Protein AF-A0A7V4QUA5-F1 (afdb_monomer)

pLDDT: mean 91.69, std 8.24, range [49.94, 98.5]

Foldseek 3Di:
DFWDWQKFKDKDKAFPPQWAQWLVSVLVCLVPPDLQLLCCQAVVQLLVCLVDPPDQRGNVLNLVCPFQVPPVLSVVLSPDPPQVDLESVVVSVVNSVSSVVVVVVDDDGDGGDPPSIHTRMGIDMDMGTDPQIGPDLVSVLVVLLPDDLRSLCCQQPVCRHVVSNPGGNVLVVCVVVVNNVLSVVSRPDDCSVDPSVVNSVVSSVSSVVVVVVD

Structure (mmCIF, N/CA/C/O backbone):
data_AF-A0A7V4QUA5-F1
#
_entry.id   AF-A0A7V4QUA5-F1
#
loop_
_atom_site.group_PDB
_atom_site.id
_atom_site.type_symbol
_atom_site.label_atom_id
_atom_site.label_alt_id
_atom_site.label_comp_id
_atom_site.label_asym_id
_atom_site.label_entity_id
_atom_site.label_seq_id
_atom_site.pdbx_PDB_ins_code
_atom_site.Cartn_x
_atom_site.Cartn_y
_atom_site.Cartn_z
_atom_site.occupancy
_atom_site.B_iso_or_equiv
_atom_site.auth_seq_id
_atom_site.auth_comp_id
_atom_site.auth_asym_id
_atom_site.auth_atom_id
_atom_site.pdbx_PDB_model_num
ATOM 1 N N . MET A 1 1 ? -19.714 13.462 20.832 1.00 71.94 1 MET A N 1
ATOM 2 C CA . MET A 1 1 ? -18.741 12.483 20.311 1.00 71.94 1 MET A CA 1
ATOM 3 C C . MET A 1 1 ? -19.419 11.783 19.157 1.00 71.94 1 MET A C 1
ATOM 5 O O . MET A 1 1 ? -20.518 11.284 19.362 1.00 71.94 1 MET A O 1
ATOM 9 N N . GLU A 1 2 ? -18.839 11.829 17.962 1.00 89.44 2 GLU A N 1
ATOM 10 C CA . GLU A 1 2 ? -19.414 11.131 16.808 1.00 89.44 2 GLU A CA 1
ATOM 11 C C . GLU A 1 2 ? -19.148 9.620 16.927 1.00 89.44 2 GLU A C 1
ATOM 13 O O . GLU A 1 2 ? -18.059 9.219 17.366 1.00 89.44 2 GLU A O 1
ATOM 18 N N . PRO A 1 3 ? -20.115 8.766 16.563 1.00 95.44 3 PRO A N 1
ATOM 19 C CA . PRO A 1 3 ? -19.919 7.326 16.593 1.00 95.44 3 PRO A CA 1
ATOM 20 C C . PRO A 1 3 ? -18.902 6.876 15.537 1.00 95.44 3 PRO A C 1
ATOM 22 O O . PRO A 1 3 ? -18.773 7.471 14.464 1.00 95.44 3 PRO A O 1
ATOM 25 N N . PHE A 1 4 ? -18.192 5.781 15.810 1.00 97.31 4 PHE A N 1
ATOM 26 C CA . PHE A 1 4 ? -17.322 5.164 14.817 1.00 97.31 4 PHE A CA 1
ATOM 27 C C . PHE A 1 4 ? -18.143 4.335 13.839 1.00 97.31 4 PHE A C 1
ATOM 29 O O . PHE A 1 4 ? -18.762 3.341 14.222 1.00 97.31 4 PHE A O 1
ATOM 36 N N . VAL A 1 5 ? -18.103 4.705 12.562 1.00 97.12 5 VAL A N 1
ATOM 37 C CA . VAL A 1 5 ? -18.739 3.940 11.486 1.00 97.12 5 VAL A CA 1
ATOM 38 C C . VAL A 1 5 ? -17.693 3.062 10.817 1.00 97.12 5 VAL A C 1
ATOM 40 O O . VAL A 1 5 ? -16.805 3.561 10.119 1.00 97.12 5 VAL A O 1
ATOM 43 N N . PHE A 1 6 ? -17.823 1.748 10.991 1.00 97.75 6 PHE A N 1
ATOM 44 C CA . PHE A 1 6 ? -16.954 0.805 10.305 1.00 97.75 6 PHE A CA 1
ATOM 45 C C . PHE A 1 6 ? -17.310 0.752 8.820 1.00 97.75 6 PHE A C 1
ATOM 47 O O . PHE A 1 6 ? -18.474 0.676 8.418 1.00 97.75 6 PHE A O 1
ATOM 54 N N . LYS A 1 7 ? -16.279 0.754 7.991 1.00 96.88 7 LYS A N 1
ATOM 55 C CA . LYS A 1 7 ? -16.323 0.685 6.541 1.00 96.88 7 LYS A CA 1
ATOM 56 C C . LYS A 1 7 ? -15.527 -0.522 6.093 1.00 96.88 7 LYS A C 1
ATOM 58 O O . LYS A 1 7 ? -14.550 -0.922 6.724 1.00 96.88 7 LYS A O 1
ATOM 63 N N . THR A 1 8 ? -15.947 -1.101 4.987 1.00 94.69 8 THR A N 1
ATOM 64 C CA . THR A 1 8 ? -15.189 -2.124 4.281 1.00 94.69 8 THR A CA 1
ATOM 65 C C . THR A 1 8 ? -14.823 -1.610 2.900 1.00 94.69 8 THR A C 1
ATOM 67 O O . THR A 1 8 ? -15.295 -0.560 2.452 1.00 94.69 8 THR A O 1
ATOM 70 N N . ARG A 1 9 ? -13.967 -2.359 2.220 1.00 90.44 9 ARG A N 1
ATOM 71 C CA . ARG A 1 9 ? -13.498 -2.041 0.882 1.00 90.44 9 ARG A CA 1
ATOM 72 C C . ARG A 1 9 ? -13.656 -3.242 -0.035 1.00 90.44 9 ARG A C 1
ATOM 74 O O . ARG A 1 9 ? -13.472 -4.379 0.387 1.00 90.44 9 ARG A O 1
ATOM 81 N N . LEU A 1 10 ? -13.950 -2.963 -1.295 1.00 90.56 10 LEU A N 1
ATOM 82 C CA . LEU A 1 10 ? -13.841 -3.911 -2.397 1.00 90.56 10 LEU A CA 1
ATOM 83 C C . LEU A 1 10 ? -12.788 -3.400 -3.371 1.00 90.56 10 LEU A C 1
ATOM 85 O O . LEU A 1 10 ? -12.668 -2.189 -3.562 1.00 90.56 10 LEU A O 1
ATOM 89 N N . HIS A 1 11 ? -12.060 -4.315 -4.009 1.00 88.81 11 HIS A N 1
ATOM 90 C CA . HIS A 1 11 ? -11.043 -3.971 -5.000 1.00 88.81 11 HIS A CA 1
ATOM 91 C C . HIS A 1 11 ? -11.313 -4.635 -6.329 1.00 88.81 11 HIS A C 1
ATOM 93 O O . HIS A 1 11 ? -11.507 -5.845 -6.393 1.00 88.81 11 HIS A O 1
ATOM 99 N N . LEU A 1 12 ? -11.195 -3.850 -7.393 1.00 93.75 12 LEU A N 1
ATOM 100 C CA . LEU A 1 12 ? -11.069 -4.364 -8.747 1.00 93.75 12 LEU A CA 1
ATOM 101 C C . LEU A 1 12 ? -9.644 -4.136 -9.237 1.00 93.75 12 LEU A C 1
ATOM 103 O O . LEU A 1 12 ? -9.113 -3.026 -9.162 1.00 93.75 12 LEU A O 1
ATOM 107 N N . THR A 1 13 ? -9.022 -5.202 -9.730 1.00 95.38 13 THR A N 1
ATOM 108 C CA . THR A 1 13 ? -7.745 -5.117 -10.438 1.00 95.38 13 THR A CA 1
ATOM 109 C C . THR A 1 13 ? -8.026 -4.794 -11.898 1.00 95.38 13 THR A C 1
ATOM 111 O O . THR A 1 13 ? -8.805 -5.489 -12.543 1.00 95.38 13 THR A O 1
ATOM 114 N N . ILE A 1 14 ? -7.407 -3.733 -12.414 1.00 97.06 14 ILE A N 1
ATOM 115 C CA . ILE A 1 14 ? -7.604 -3.272 -13.791 1.00 97.06 14 ILE A CA 1
ATOM 116 C C . ILE A 1 14 ? -6.254 -3.251 -14.502 1.00 97.06 14 ILE A C 1
ATOM 118 O O . ILE A 1 14 ? -5.317 -2.607 -14.030 1.00 97.06 14 ILE A O 1
ATOM 122 N N . ILE A 1 15 ? -6.183 -3.912 -15.657 1.00 96.56 15 ILE A N 1
ATOM 123 C CA . ILE A 1 15 ? -5.029 -3.863 -16.558 1.00 96.56 15 ILE A CA 1
ATOM 124 C C . ILE A 1 15 ? -5.027 -2.511 -17.278 1.00 96.56 15 ILE A C 1
ATOM 126 O O . ILE A 1 15 ? -6.038 -2.118 -17.855 1.00 96.56 15 ILE A O 1
ATOM 130 N N . LEU A 1 16 ? -3.904 -1.786 -17.243 1.00 95.81 16 LEU A N 1
ATOM 131 C CA . LEU A 1 16 ? -3.798 -0.464 -17.877 1.00 95.81 16 LEU A CA 1
ATOM 132 C C . LEU A 1 16 ? -3.453 -0.518 -19.370 1.00 95.81 16 LEU A C 1
ATOM 134 O O . LEU A 1 16 ? -3.436 0.521 -20.022 1.00 95.81 16 LEU A O 1
ATOM 138 N N . GLY A 1 17 ? -3.118 -1.696 -19.900 1.00 94.38 17 GLY A N 1
ATOM 139 C CA . GLY A 1 17 ? -2.640 -1.865 -21.277 1.00 94.38 17 GLY A CA 1
ATOM 140 C C . GLY A 1 17 ? -1.228 -1.315 -21.517 1.00 94.38 17 GLY A C 1
ATOM 141 O O . GLY A 1 17 ? -0.736 -1.376 -22.638 1.00 94.38 17 GLY A O 1
ATOM 142 N N . LYS A 1 18 ? -0.567 -0.799 -20.474 1.00 94.88 18 LYS A N 1
ATOM 143 C CA . LYS A 1 18 ? 0.841 -0.394 -20.496 1.00 94.88 18 LYS A CA 1
ATOM 144 C C . LYS A 1 18 ? 1.720 -1.560 -20.064 1.00 94.88 18 LYS A C 1
ATOM 146 O O . LYS A 1 18 ? 1.392 -2.259 -19.102 1.00 94.88 18 LYS A O 1
ATOM 151 N N . LYS A 1 19 ? 2.854 -1.713 -20.741 1.00 97.12 19 LYS A N 1
ATOM 152 C CA . LYS A 1 19 ? 3.880 -2.708 -20.438 1.00 97.12 19 LYS A CA 1
ATOM 153 C C . LYS A 1 19 ? 5.257 -2.053 -20.409 1.00 97.12 19 LYS A C 1
ATOM 155 O O . LYS A 1 19 ? 5.425 -1.014 -21.041 1.00 97.12 19 LYS A O 1
ATOM 160 N N . ALA A 1 20 ? 6.208 -2.663 -19.711 1.00 98.00 20 ALA A N 1
ATOM 161 C CA . ALA A 1 20 ? 7.618 -2.299 -19.803 1.00 98.00 20 ALA A CA 1
ATOM 162 C C . ALA A 1 20 ? 8.474 -3.533 -20.084 1.00 98.00 20 ALA A C 1
ATOM 164 O O . ALA A 1 20 ? 8.418 -4.512 -19.337 1.00 98.00 20 ALA A O 1
ATOM 165 N N . LYS A 1 21 ? 9.275 -3.483 -21.150 1.00 97.69 21 LYS A N 1
ATOM 166 C CA . LYS A 1 21 ? 10.210 -4.566 -21.497 1.00 97.69 21 LYS A CA 1
ATOM 167 C C . LYS A 1 21 ? 11.615 -4.371 -20.927 1.00 97.69 21 LYS A C 1
ATOM 169 O O . LYS A 1 21 ? 12.411 -5.298 -20.935 1.00 97.69 21 LYS A O 1
ATOM 174 N N . ASN A 1 22 ? 11.933 -3.177 -20.441 1.00 96.81 22 ASN A N 1
ATOM 175 C CA . ASN A 1 22 ? 13.226 -2.850 -19.850 1.00 96.81 22 ASN A CA 1
ATOM 176 C C . ASN A 1 22 ? 13.062 -1.792 -18.753 1.00 96.81 22 ASN A C 1
ATOM 178 O O . ASN A 1 22 ? 11.961 -1.300 -18.493 1.00 96.81 22 ASN A O 1
ATOM 182 N N . ILE A 1 23 ? 14.172 -1.431 -18.110 1.00 97.12 23 ILE A N 1
ATOM 183 C CA . ILE A 1 23 ? 14.166 -0.481 -16.996 1.00 97.12 23 ILE A CA 1
ATOM 184 C C . ILE A 1 23 ? 13.803 0.959 -17.407 1.00 97.12 23 ILE A C 1
ATOM 186 O O . ILE A 1 23 ? 13.216 1.688 -16.611 1.00 97.12 23 ILE A O 1
ATOM 190 N N . ILE A 1 24 ? 14.089 1.364 -18.650 1.00 96.38 24 ILE A N 1
ATOM 191 C CA . ILE A 1 24 ? 13.759 2.705 -19.160 1.00 96.38 24 ILE A CA 1
ATOM 192 C C . ILE A 1 24 ? 12.241 2.831 -19.313 1.00 96.38 24 ILE A C 1
ATOM 194 O O . ILE A 1 24 ? 11.636 3.774 -18.808 1.00 96.38 24 ILE A O 1
ATOM 198 N N . GLU A 1 25 ? 11.604 1.845 -19.946 1.00 97.75 25 GLU A N 1
ATOM 199 C CA . GLU A 1 25 ? 10.145 1.802 -20.064 1.00 97.75 25 GLU A CA 1
ATOM 200 C C . GLU A 1 25 ? 9.464 1.643 -18.702 1.00 97.75 25 GLU A C 1
ATOM 202 O O . GLU A 1 25 ? 8.388 2.202 -18.484 1.00 97.75 25 GLU A O 1
ATOM 207 N N . LEU A 1 26 ? 10.089 0.917 -17.765 1.00 98.25 26 LEU A N 1
ATOM 208 C CA . LEU A 1 26 ? 9.570 0.794 -16.405 1.00 98.25 26 LEU A CA 1
ATOM 209 C C . LEU A 1 26 ? 9.553 2.159 -15.711 1.00 98.25 26 LEU A C 1
ATOM 211 O O . LEU A 1 26 ? 8.538 2.524 -15.118 1.00 98.25 26 LEU A O 1
ATOM 215 N N . LEU A 1 27 ? 10.641 2.929 -15.826 1.00 98.12 27 LEU A N 1
ATOM 216 C CA . LEU A 1 27 ? 10.742 4.281 -15.280 1.00 98.12 27 LEU A CA 1
ATOM 217 C C . LEU A 1 27 ? 9.671 5.210 -15.866 1.00 98.12 27 LEU A C 1
ATOM 219 O O . LEU A 1 27 ? 8.942 5.862 -15.116 1.00 98.12 27 LEU A O 1
ATOM 223 N N . GLU A 1 28 ? 9.538 5.240 -17.192 1.00 98.00 28 GLU A N 1
ATOM 224 C CA . GLU A 1 28 ? 8.511 6.033 -17.883 1.00 98.00 28 GLU A CA 1
ATOM 225 C C . GLU A 1 28 ? 7.092 5.611 -17.473 1.00 98.00 28 GLU A C 1
ATOM 227 O O . GLU A 1 28 ? 6.199 6.439 -17.248 1.00 98.00 28 GLU A O 1
ATOM 232 N N . GLY A 1 29 ? 6.875 4.309 -17.294 1.00 98.12 29 GLY A N 1
ATOM 233 C CA . GLY A 1 29 ? 5.643 3.773 -16.740 1.00 98.12 29 GLY A CA 1
ATOM 234 C C . GLY A 1 29 ? 5.372 4.309 -15.334 1.00 98.12 29 GLY A C 1
ATOM 235 O O . GLY A 1 29 ? 4.335 4.934 -15.124 1.00 98.12 29 GLY A O 1
ATOM 236 N N . ILE A 1 30 ? 6.308 4.152 -14.393 1.00 98.31 30 ILE A N 1
ATOM 237 C CA . ILE A 1 30 ? 6.185 4.617 -12.997 1.00 98.31 30 ILE A CA 1
ATOM 238 C C . ILE A 1 30 ? 5.892 6.125 -12.923 1.00 98.31 30 ILE A C 1
ATOM 240 O O . ILE A 1 30 ? 5.044 6.542 -12.127 1.00 98.31 30 ILE A O 1
ATOM 244 N N . LYS A 1 31 ? 6.528 6.933 -13.782 1.00 98.31 31 LYS A N 1
ATOM 245 C CA . LYS A 1 31 ? 6.292 8.384 -13.891 1.00 98.31 31 LYS A CA 1
ATOM 246 C C . LYS A 1 31 ? 4.865 8.728 -14.324 1.00 98.31 31 LYS A C 1
ATOM 248 O O . LYS A 1 31 ? 4.305 9.717 -13.855 1.00 98.31 31 LYS A O 1
ATOM 253 N N . THR A 1 32 ? 4.262 7.922 -15.201 1.00 97.62 32 THR A N 1
ATOM 254 C CA . THR A 1 32 ? 3.014 8.281 -15.902 1.00 97.62 32 THR A CA 1
ATOM 255 C C . THR A 1 32 ? 1.766 7.528 -15.440 1.00 97.62 32 THR A C 1
ATOM 257 O O . THR A 1 32 ? 0.648 7.960 -15.727 1.00 97.62 32 THR A O 1
ATOM 260 N N . VAL A 1 33 ? 1.897 6.385 -14.763 1.00 97.88 33 VAL A N 1
ATOM 261 C CA . VAL A 1 33 ? 0.745 5.609 -14.273 1.00 97.88 33 VAL A CA 1
ATOM 262 C C . VAL A 1 33 ? 0.023 6.315 -13.116 1.00 97.88 33 VAL A C 1
ATOM 264 O O . VAL A 1 33 ? 0.623 7.105 -12.381 1.00 97.88 33 VAL A O 1
ATOM 267 N N . PRO A 1 34 ? -1.276 6.044 -12.887 1.00 96.88 34 PRO A N 1
ATOM 268 C CA . PRO A 1 34 ? -1.982 6.576 -11.722 1.00 96.88 34 PRO A CA 1
ATOM 269 C C . PRO A 1 34 ? -1.396 6.046 -10.403 1.00 96.88 34 PRO A C 1
ATOM 271 O O . PRO A 1 34 ? -0.810 4.966 -10.355 1.00 96.88 34 PRO A O 1
ATOM 274 N N . GLY A 1 35 ? -1.593 6.776 -9.299 1.00 95.44 35 GLY A N 1
ATOM 275 C CA . GLY A 1 35 ? -1.123 6.351 -7.968 1.00 95.44 35 GLY A CA 1
ATOM 276 C C . GLY A 1 35 ? -1.668 4.983 -7.547 1.00 95.44 35 GLY A C 1
ATOM 277 O O . GLY A 1 35 ? -0.963 4.185 -6.939 1.00 95.44 35 GLY A O 1
ATOM 278 N N . SER A 1 36 ? -2.885 4.647 -7.975 1.00 95.44 36 SER A N 1
ATOM 279 C CA . SER A 1 36 ? -3.493 3.331 -7.754 1.00 95.44 36 SER A CA 1
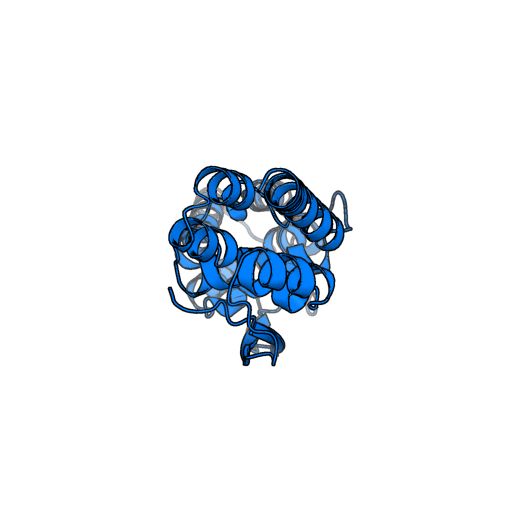ATOM 280 C C . SER A 1 36 ? -2.736 2.161 -8.393 1.00 95.44 36 SER A C 1
ATOM 282 O O . SER A 1 36 ? -2.950 1.020 -7.986 1.00 95.44 36 SER A O 1
ATOM 284 N N . CYS A 1 37 ? -1.869 2.423 -9.376 1.00 97.38 37 CYS A N 1
ATOM 285 C CA . CYS A 1 37 ? -0.949 1.437 -9.937 1.00 97.38 37 CYS A CA 1
ATOM 286 C C . CYS A 1 37 ? 0.250 1.208 -9.015 1.00 97.38 37 CYS A C 1
ATOM 288 O O . CYS A 1 37 ? 0.550 0.072 -8.669 1.00 97.38 37 CYS A O 1
ATOM 290 N N . ILE A 1 38 ? 0.855 2.285 -8.509 1.00 96.88 38 ILE A N 1
ATOM 291 C CA . ILE A 1 38 ? 1.940 2.185 -7.523 1.00 96.88 38 ILE A CA 1
ATOM 292 C C . ILE A 1 38 ? 1.448 1.462 -6.266 1.00 96.88 38 ILE A C 1
ATOM 294 O O . ILE A 1 38 ? 2.071 0.501 -5.841 1.00 96.88 38 ILE A O 1
ATOM 298 N N . TYR A 1 39 ? 0.275 1.838 -5.742 1.00 94.75 39 TYR A N 1
ATOM 299 C CA . TYR A 1 39 ? -0.358 1.143 -4.617 1.00 94.75 39 TYR A CA 1
ATOM 300 C C . TYR A 1 39 ? -0.578 -0.354 -4.887 1.00 94.75 39 TYR A C 1
ATOM 302 O O . TYR A 1 39 ? -0.400 -1.173 -3.985 1.00 94.75 39 TYR A O 1
ATOM 310 N N . TYR A 1 40 ? -0.973 -0.717 -6.115 1.00 94.94 40 TYR A N 1
ATOM 311 C CA . TYR A 1 40 ? -1.182 -2.113 -6.495 1.00 94.94 40 TYR A CA 1
ATOM 312 C C . TYR A 1 40 ? 0.124 -2.912 -6.396 1.00 94.94 40 TYR A C 1
ATOM 314 O O . TYR A 1 40 ? 0.174 -3.930 -5.714 1.00 94.94 40 TYR A O 1
ATOM 322 N N . HIS A 1 41 ? 1.181 -2.416 -7.036 1.00 95.50 41 HIS A N 1
ATOM 323 C CA . HIS A 1 41 ? 2.469 -3.103 -7.134 1.00 95.50 41 HIS A CA 1
ATOM 324 C C . HIS A 1 41 ? 3.326 -3.007 -5.862 1.00 95.50 41 HIS A C 1
ATOM 326 O O . HIS A 1 41 ? 4.362 -3.658 -5.778 1.00 95.50 41 HIS A O 1
ATOM 332 N N . THR A 1 42 ? 2.905 -2.229 -4.858 1.00 93.94 42 THR A N 1
ATOM 333 C CA . THR A 1 42 ? 3.560 -2.170 -3.543 1.00 93.94 42 THR A CA 1
ATOM 334 C C . THR A 1 42 ? 2.666 -2.705 -2.432 1.00 93.94 42 THR A C 1
ATOM 336 O O . THR A 1 42 ? 2.724 -3.880 -2.098 1.00 93.94 42 THR A O 1
ATOM 339 N N . HIS A 1 43 ? 1.803 -1.871 -1.861 1.00 91.38 43 HIS A N 1
ATOM 340 C CA . HIS A 1 43 ? 1.031 -2.196 -0.666 1.00 91.38 43 HIS A CA 1
ATOM 341 C C . HIS A 1 43 ? 0.056 -3.352 -0.875 1.00 91.38 43 HIS A C 1
ATOM 343 O O . HIS A 1 43 ? -0.063 -4.211 -0.004 1.00 91.38 43 HIS A O 1
ATOM 349 N N . LYS A 1 44 ? -0.640 -3.398 -2.018 1.00 89.69 44 LYS A N 1
ATOM 350 C CA . LYS A 1 44 ? -1.546 -4.515 -2.316 1.00 89.69 44 LYS A CA 1
ATOM 351 C C . LYS A 1 44 ? -0.766 -5.794 -2.608 1.00 89.69 44 LYS A C 1
ATOM 353 O O . LYS A 1 44 ? -1.170 -6.845 -2.122 1.00 89.69 44 LYS A O 1
ATOM 358 N N . PHE A 1 45 ? 0.346 -5.695 -3.337 1.00 89.00 45 PHE A N 1
ATOM 359 C CA . PHE A 1 45 ? 1.252 -6.818 -3.563 1.00 89.00 45 PHE A CA 1
ATOM 360 C C . PHE A 1 45 ? 1.732 -7.406 -2.231 1.00 89.00 45 PHE A C 1
ATOM 362 O O . PHE A 1 45 ? 1.532 -8.593 -1.989 1.00 89.00 45 PHE A O 1
ATOM 369 N N . LEU A 1 46 ? 2.249 -6.574 -1.325 1.00 85.00 46 LEU A N 1
ATOM 370 C CA . LEU A 1 46 ? 2.704 -7.004 -0.003 1.00 85.00 46 LEU A CA 1
ATOM 371 C C . LEU A 1 46 ? 1.566 -7.607 0.826 1.00 85.00 46 LEU A C 1
ATOM 373 O O . LEU A 1 46 ? 1.739 -8.643 1.454 1.00 85.00 46 LEU A O 1
ATOM 377 N N . GLN A 1 47 ? 0.371 -7.015 0.781 1.00 82.81 47 GLN A N 1
ATOM 378 C CA . GLN A 1 47 ? -0.799 -7.564 1.465 1.00 82.81 47 GLN A CA 1
ATOM 379 C C . GLN A 1 47 ? -1.175 -8.969 0.952 1.00 82.81 47 GLN A C 1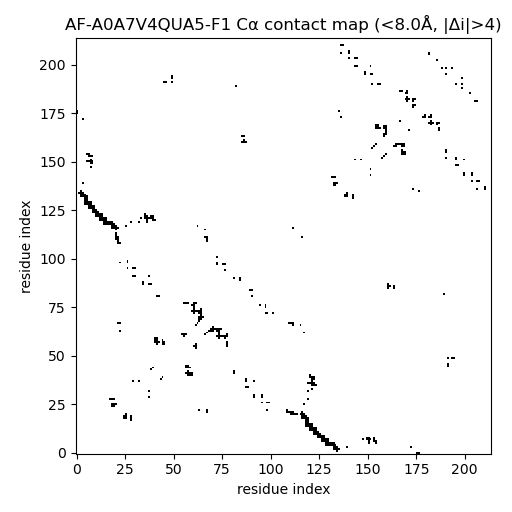
ATOM 381 O O . GLN A 1 47 ? -1.559 -9.827 1.745 1.00 82.81 47 GLN A O 1
ATOM 386 N N . GLN A 1 48 ? -1.103 -9.208 -0.361 1.00 80.31 48 GLN A N 1
ATOM 387 C CA . GLN A 1 48 ? -1.424 -10.505 -0.971 1.00 80.31 48 GLN A CA 1
ATOM 388 C C . GLN A 1 48 ? -0.353 -11.563 -0.690 1.00 80.31 48 GLN A C 1
ATOM 390 O O . GLN A 1 48 ? -0.680 -12.736 -0.524 1.00 80.31 48 GLN A O 1
ATOM 395 N N . HIS A 1 49 ? 0.904 -11.135 -0.601 1.00 74.44 49 HIS A N 1
ATOM 396 C CA . HIS A 1 49 ? 2.069 -12.005 -0.480 1.00 74.44 49 HIS A CA 1
ATOM 397 C C . HIS A 1 49 ? 2.713 -11.937 0.909 1.00 74.44 49 HIS A C 1
ATOM 399 O O . HIS A 1 49 ? 3.853 -12.347 1.072 1.00 74.44 49 HIS A O 1
ATOM 405 N N . HIS A 1 50 ? 1.980 -11.482 1.931 1.00 66.50 50 HIS A N 1
ATOM 406 C CA . HIS A 1 50 ? 2.481 -11.316 3.306 1.00 66.50 50 HIS A CA 1
ATOM 407 C C . HIS A 1 50 ? 3.045 -12.615 3.925 1.00 66.50 50 HIS A C 1
ATOM 409 O O . HIS A 1 50 ? 3.792 -12.586 4.898 1.00 66.50 50 HIS A O 1
ATOM 415 N N . TYR A 1 51 ? 2.699 -13.772 3.353 1.00 61.12 51 TYR A N 1
ATOM 416 C CA . TYR A 1 51 ? 3.198 -15.090 3.759 1.00 61.12 51 TYR A CA 1
ATOM 417 C C . TYR A 1 51 ? 4.451 -15.548 2.997 1.00 61.12 51 TYR A C 1
ATOM 419 O O . TYR A 1 51 ? 5.026 -16.577 3.349 1.00 61.12 51 TYR A O 1
ATOM 427 N N . LEU A 1 52 ? 4.865 -14.832 1.948 1.00 56.25 52 LEU A N 1
ATOM 428 C CA . LEU A 1 52 ? 6.042 -15.169 1.158 1.00 56.25 52 LEU A CA 1
ATOM 429 C C . LEU A 1 52 ? 7.274 -14.515 1.782 1.00 56.25 52 LEU A C 1
ATOM 431 O O . LEU A 1 52 ? 7.497 -13.313 1.679 1.00 56.25 52 LEU A O 1
ATOM 435 N N . SER A 1 53 ? 8.087 -15.334 2.440 1.00 49.94 53 SER A N 1
ATOM 436 C CA . SER A 1 53 ? 9.418 -14.957 2.906 1.00 49.94 53 SER A CA 1
ATOM 437 C C . SER A 1 53 ? 10.442 -15.944 2.337 1.00 49.94 53 SER A C 1
ATOM 439 O O . SER A 1 53 ? 10.194 -17.151 2.426 1.00 49.94 53 SER A O 1
ATOM 441 N N . PRO A 1 54 ? 11.580 -15.487 1.776 1.00 54.88 54 PRO A N 1
ATOM 442 C CA . PRO A 1 54 ? 12.021 -14.105 1.574 1.00 54.88 54 PRO A CA 1
ATOM 443 C C . PRO A 1 54 ? 11.796 -13.664 0.113 1.00 54.88 54 PRO A C 1
ATOM 445 O O . PRO A 1 54 ? 12.732 -13.656 -0.682 1.00 54.88 54 PRO A O 1
ATOM 448 N N . GLU A 1 55 ? 10.565 -13.321 -0.273 1.00 61.19 55 GLU A N 1
ATOM 449 C CA . GLU A 1 55 ? 10.333 -12.667 -1.570 1.00 61.19 55 GLU A CA 1
ATOM 450 C C . GLU A 1 55 ? 10.335 -11.138 -1.420 1.00 61.19 55 GLU A C 1
ATOM 452 O O . GLU A 1 55 ? 10.057 -10.622 -0.333 1.00 61.19 55 GLU A O 1
ATOM 457 N N . PRO A 1 56 ? 10.712 -10.389 -2.472 1.00 63.25 56 PRO A N 1
ATOM 458 C CA . PRO A 1 56 ? 10.824 -8.939 -2.392 1.00 63.25 56 PRO A CA 1
ATOM 459 C C . PRO A 1 56 ? 9.488 -8.278 -2.009 1.00 63.25 56 PRO A C 1
ATOM 461 O O . PRO A 1 56 ? 8.427 -8.709 -2.461 1.00 63.25 56 PRO A O 1
ATOM 464 N N . PRO A 1 57 ? 9.518 -7.183 -1.227 1.00 78.94 57 PRO A N 1
ATOM 465 C CA . PRO A 1 57 ? 8.318 -6.590 -0.631 1.00 78.94 57 PRO A CA 1
ATOM 466 C C . PRO A 1 57 ? 7.418 -5.857 -1.637 1.00 78.94 57 PRO A C 1
ATOM 468 O O . PRO A 1 57 ? 6.353 -5.360 -1.272 1.00 78.94 57 PRO A O 1
ATOM 471 N N . ASN A 1 58 ? 7.848 -5.732 -2.893 1.00 90.12 58 ASN A N 1
ATOM 472 C CA . ASN A 1 58 ? 7.088 -5.095 -3.956 1.00 90.12 58 ASN A CA 1
ATOM 473 C C . ASN A 1 58 ? 7.350 -5.759 -5.317 1.00 90.12 58 ASN A C 1
ATOM 475 O O . ASN A 1 58 ? 8.430 -6.292 -5.574 1.00 90.12 58 ASN A O 1
ATOM 479 N N . ASP A 1 59 ? 6.355 -5.665 -6.196 1.00 94.31 59 ASP A N 1
ATOM 480 C CA . ASP A 1 59 ? 6.331 -6.294 -7.520 1.00 94.31 59 ASP A CA 1
ATOM 481 C C . ASP A 1 59 ? 7.412 -5.718 -8.453 1.00 94.31 59 ASP A C 1
ATOM 483 O O . ASP A 1 59 ? 8.011 -6.430 -9.255 1.00 94.31 59 ASP A O 1
ATOM 487 N N . PHE A 1 60 ? 7.739 -4.425 -8.309 1.00 96.62 60 PHE A N 1
ATOM 488 C CA . PHE A 1 60 ? 8.814 -3.807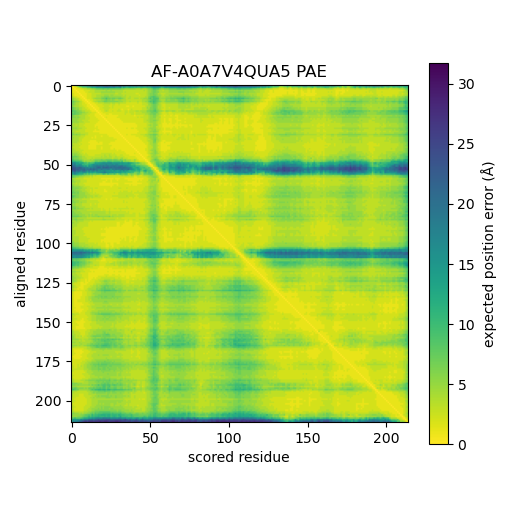 -9.092 1.00 96.62 60 PHE A CA 1
ATOM 489 C C . PHE A 1 60 ? 10.164 -4.463 -8.791 1.00 96.62 60 PHE A C 1
ATOM 491 O O . PHE A 1 60 ? 10.867 -4.877 -9.709 1.00 96.62 60 PHE A O 1
ATOM 498 N N . ALA A 1 61 ? 10.512 -4.603 -7.511 1.00 95.00 61 ALA A N 1
ATOM 499 C CA . ALA A 1 61 ? 11.736 -5.265 -7.080 1.00 95.00 61 ALA A CA 1
ATOM 500 C C . ALA A 1 61 ? 11.766 -6.741 -7.503 1.00 95.00 61 ALA A C 1
ATOM 502 O O . ALA A 1 61 ? 12.807 -7.224 -7.949 1.00 95.00 61 ALA A O 1
ATOM 503 N N . PHE A 1 62 ? 10.624 -7.438 -7.426 1.00 93.38 62 PHE A N 1
ATOM 504 C CA . PHE A 1 62 ? 10.488 -8.804 -7.933 1.00 93.38 62 PHE A CA 1
ATOM 505 C C . PHE A 1 62 ? 10.846 -8.898 -9.413 1.00 93.38 62 PHE A C 1
ATOM 507 O O . PHE A 1 62 ? 11.734 -9.663 -9.794 1.00 93.38 62 PHE A O 1
ATOM 514 N N . TRP A 1 63 ? 10.178 -8.107 -10.251 1.00 96.12 63 TRP A N 1
ATOM 515 C CA . TRP A 1 63 ? 10.372 -8.167 -11.693 1.00 96.12 63 TRP A CA 1
ATOM 516 C C . TRP A 1 63 ? 11.792 -7.758 -12.096 1.00 96.12 63 TRP A C 1
ATOM 518 O O . TRP A 1 63 ? 12.417 -8.437 -12.910 1.00 96.12 63 TRP A O 1
ATOM 528 N N . ILE A 1 64 ? 12.343 -6.709 -11.477 1.00 95.69 64 ILE A N 1
ATOM 529 C CA . ILE A 1 64 ? 13.714 -6.249 -11.734 1.00 95.69 64 ILE A CA 1
ATOM 530 C C . ILE A 1 64 ? 14.735 -7.349 -11.397 1.00 95.69 64 ILE A C 1
ATOM 532 O O . ILE A 1 64 ? 15.614 -7.638 -12.210 1.00 95.69 64 ILE A O 1
ATOM 536 N N . SER A 1 65 ? 14.616 -7.996 -10.235 1.00 93.75 65 SER A N 1
ATOM 537 C CA . SER A 1 65 ? 15.555 -9.040 -9.801 1.00 93.75 65 SER A CA 1
ATOM 538 C C . SER A 1 65 ? 15.437 -10.327 -10.610 1.00 93.75 65 SER A C 1
ATOM 540 O O . SER A 1 65 ? 16.448 -10.901 -11.010 1.00 93.75 65 SER A O 1
ATOM 542 N N . ASN A 1 66 ? 14.207 -10.800 -10.817 1.00 92.19 66 ASN A N 1
ATOM 543 C CA . ASN A 1 66 ? 13.954 -12.172 -11.256 1.00 92.19 66 ASN A CA 1
ATOM 544 C C . ASN A 1 66 ? 13.712 -12.285 -12.760 1.00 92.19 66 ASN A C 1
ATOM 546 O O . ASN A 1 66 ? 14.024 -13.317 -13.349 1.00 92.19 66 ASN A O 1
ATOM 550 N N . ILE A 1 67 ? 13.169 -11.237 -13.382 1.00 95.06 67 ILE A N 1
ATOM 551 C CA . ILE A 1 67 ? 12.791 -11.253 -14.799 1.00 95.06 67 ILE A CA 1
ATOM 552 C C . ILE A 1 67 ? 13.783 -10.437 -15.623 1.00 95.06 67 ILE A C 1
ATOM 554 O O . ILE A 1 67 ? 14.343 -10.948 -16.590 1.00 95.06 67 ILE A O 1
ATOM 558 N N . LEU A 1 68 ? 14.062 -9.199 -15.205 1.00 94.94 68 LEU A N 1
ATOM 559 C CA . LEU A 1 68 ? 15.061 -8.348 -15.857 1.00 94.94 68 LEU A CA 1
ATOM 560 C C . LEU A 1 68 ? 16.506 -8.758 -15.508 1.00 94.94 68 LEU A C 1
ATOM 562 O O . LEU A 1 68 ? 17.436 -8.392 -16.220 1.00 94.94 68 LEU A O 1
ATOM 566 N N . GLN A 1 69 ? 16.688 -9.551 -14.445 1.00 93.56 69 GLN A N 1
ATOM 567 C CA . GLN A 1 69 ? 17.980 -10.045 -13.943 1.00 93.56 69 GLN A CA 1
ATOM 568 C C . GLN A 1 69 ? 18.939 -8.941 -13.463 1.00 93.56 69 GLN A C 1
ATOM 570 O O . GLN A 1 69 ? 20.156 -9.124 -13.420 1.00 93.56 69 GLN A O 1
ATOM 575 N N . GLU A 1 70 ? 18.397 -7.805 -13.026 1.00 93.56 70 GLU A N 1
ATOM 576 C CA . GLU A 1 70 ? 19.159 -6.663 -12.517 1.00 93.56 70 GLU A CA 1
ATOM 577 C C . GLU A 1 70 ? 19.222 -6.678 -10.988 1.00 93.56 70 GLU A C 1
ATOM 579 O O . GLU A 1 70 ? 18.648 -5.825 -10.308 1.00 93.56 70 GLU A O 1
ATOM 584 N N . LYS A 1 71 ? 19.937 -7.667 -10.435 1.00 92.19 71 LYS A N 1
ATOM 585 C CA . LYS A 1 71 ? 19.957 -7.961 -8.989 1.00 92.19 71 LYS A CA 1
ATOM 586 C C . LYS A 1 71 ? 20.263 -6.748 -8.112 1.00 92.19 71 LYS A C 1
ATOM 588 O O . LYS A 1 71 ? 19.535 -6.498 -7.164 1.00 92.19 71 LYS A O 1
ATOM 593 N N . THR A 1 72 ? 21.286 -5.962 -8.451 1.00 93.31 72 THR A N 1
ATOM 594 C CA . THR A 1 72 ? 21.680 -4.791 -7.647 1.00 93.31 72 THR A CA 1
ATOM 595 C C . THR A 1 72 ? 20.567 -3.749 -7.554 1.00 93.31 72 THR A C 1
ATOM 597 O O . THR A 1 72 ? 20.293 -3.237 -6.473 1.00 93.31 72 THR A O 1
ATOM 600 N N . LEU A 1 73 ? 19.894 -3.445 -8.669 1.00 94.94 73 LEU A N 1
ATOM 601 C CA . LEU A 1 73 ? 18.767 -2.512 -8.652 1.00 94.94 73 LEU A CA 1
ATOM 602 C C . LEU A 1 73 ? 17.573 -3.119 -7.913 1.00 94.94 73 LEU A C 1
ATOM 604 O O . LEU A 1 73 ? 16.907 -2.439 -7.139 1.00 94.94 73 LEU A O 1
ATOM 608 N N . GLY A 1 74 ? 17.311 -4.404 -8.134 1.00 94.62 74 GLY A N 1
ATOM 609 C CA . GLY A 1 74 ? 16.236 -5.116 -7.462 1.00 94.62 74 GLY A CA 1
ATOM 610 C C . GLY A 1 74 ? 16.400 -5.138 -5.940 1.00 94.62 74 GLY A C 1
ATOM 611 O O . GLY A 1 74 ? 15.433 -4.889 -5.227 1.00 94.62 74 GLY A O 1
ATOM 612 N N . GLU A 1 75 ? 17.621 -5.325 -5.432 1.00 93.56 75 GLU A N 1
ATOM 613 C CA . GLU A 1 75 ? 17.955 -5.218 -4.005 1.00 93.56 75 GLU A CA 1
ATOM 614 C C . GLU A 1 75 ? 17.716 -3.803 -3.465 1.00 93.56 75 GLU A C 1
ATOM 616 O O . GLU A 1 75 ? 17.081 -3.644 -2.423 1.00 93.56 75 GLU A O 1
ATOM 621 N N . GLN A 1 76 ? 18.151 -2.766 -4.189 1.00 95.06 76 GLN A N 1
ATOM 622 C CA . GLN A 1 76 ? 17.895 -1.370 -3.807 1.00 95.06 76 GLN A CA 1
ATOM 623 C C . GLN A 1 76 ? 16.394 -1.065 -3.727 1.00 95.06 76 GLN A C 1
ATOM 625 O O . GLN A 1 76 ? 15.939 -0.411 -2.791 1.00 95.06 76 GLN A O 1
ATOM 630 N N . MET A 1 77 ? 15.619 -1.568 -4.689 1.00 95.19 77 MET A N 1
ATOM 631 C CA . MET A 1 77 ? 14.165 -1.412 -4.736 1.00 95.19 77 MET A CA 1
ATOM 632 C C . MET A 1 77 ? 13.459 -2.221 -3.637 1.00 95.19 77 MET A C 1
ATOM 634 O O . MET A 1 77 ? 12.437 -1.780 -3.111 1.00 95.19 77 MET A O 1
ATOM 638 N N . ALA A 1 78 ? 13.986 -3.396 -3.278 1.00 92.06 78 ALA A N 1
ATOM 639 C CA . ALA A 1 78 ? 13.474 -4.234 -2.195 1.00 92.06 78 ALA A CA 1
ATOM 640 C C . ALA A 1 78 ? 13.784 -3.654 -0.807 1.00 92.06 78 ALA A C 1
ATOM 642 O O . ALA A 1 78 ? 13.001 -3.841 0.117 1.00 92.06 78 ALA A O 1
ATOM 643 N N . ALA A 1 79 ? 14.891 -2.927 -0.655 1.00 92.38 79 ALA A N 1
ATOM 644 C CA . ALA A 1 79 ? 15.284 -2.301 0.607 1.00 92.38 79 ALA A CA 1
ATOM 645 C C . ALA A 1 79 ? 14.407 -1.097 1.004 1.00 92.38 79 ALA A C 1
ATOM 647 O O . ALA A 1 79 ? 14.542 -0.580 2.114 1.00 92.38 79 ALA A O 1
ATOM 648 N N . ILE A 1 80 ? 13.519 -0.629 0.118 1.00 92.00 80 ILE A N 1
ATOM 649 C CA . ILE A 1 80 ? 12.600 0.465 0.432 1.00 92.00 80 ILE A CA 1
ATOM 650 C C . ILE A 1 80 ? 11.559 -0.009 1.446 1.00 92.00 80 ILE A C 1
ATOM 652 O O . ILE A 1 80 ? 10.683 -0.819 1.137 1.00 92.00 80 ILE A O 1
ATOM 656 N N . ASP A 1 81 ? 11.594 0.599 2.629 1.00 88.75 81 ASP A N 1
ATOM 657 C CA . ASP A 1 81 ? 10.519 0.487 3.606 1.00 88.75 81 ASP A CA 1
ATOM 658 C C . ASP A 1 81 ? 9.310 1.328 3.165 1.00 88.75 81 ASP A C 1
ATOM 660 O O . ASP A 1 81 ? 9.192 2.522 3.457 1.00 88.75 81 ASP A O 1
ATOM 664 N N . ILE A 1 82 ? 8.391 0.687 2.440 1.00 88.81 82 ILE A N 1
ATOM 665 C CA . ILE A 1 82 ? 7.201 1.343 1.890 1.00 88.81 82 ILE A CA 1
ATOM 666 C C . ILE A 1 82 ? 6.262 1.907 2.975 1.00 88.81 82 ILE A C 1
ATOM 668 O O . ILE A 1 82 ? 5.425 2.752 2.661 1.00 88.81 82 ILE A O 1
ATOM 672 N N . MET A 1 83 ? 6.378 1.479 4.241 1.00 84.38 83 MET A N 1
ATOM 673 C CA . MET A 1 83 ? 5.523 1.945 5.344 1.00 84.38 83 MET A CA 1
ATOM 674 C C . MET A 1 83 ? 5.853 3.355 5.836 1.00 84.38 83 MET A C 1
ATOM 676 O O . MET A 1 83 ? 4.979 4.026 6.405 1.00 84.38 83 MET A O 1
ATOM 680 N N . GLN A 1 84 ? 7.092 3.804 5.622 1.00 87.00 84 G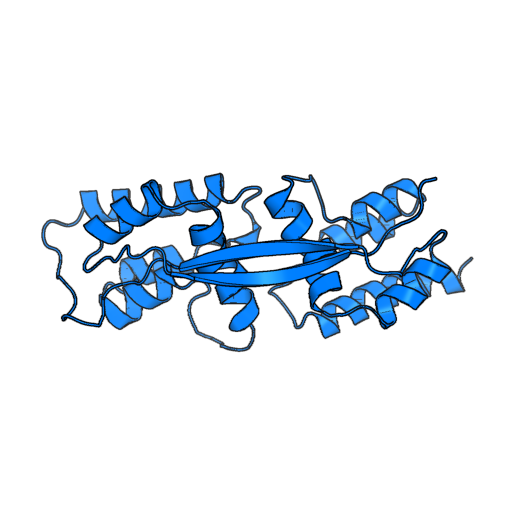LN A N 1
ATOM 681 C CA . GLN A 1 84 ? 7.575 5.109 6.084 1.00 87.00 84 GLN A CA 1
ATOM 682 C C . GLN A 1 84 ? 7.017 6.275 5.263 1.00 87.00 84 GLN A C 1
ATOM 684 O O . GLN A 1 84 ? 6.994 7.411 5.737 1.00 87.00 84 GLN A O 1
ATOM 689 N N . PHE A 1 85 ? 6.526 5.999 4.056 1.00 90.00 85 PHE A N 1
ATOM 690 C CA . PHE A 1 85 ? 5.967 7.012 3.171 1.00 90.00 85 PHE A CA 1
ATOM 691 C C . PHE A 1 85 ? 4.550 7.393 3.606 1.00 90.00 85 PHE A C 1
ATOM 693 O O . PHE A 1 85 ? 3.709 6.546 3.935 1.00 90.00 85 PHE A O 1
ATOM 700 N N . LYS A 1 86 ? 4.266 8.698 3.616 1.00 87.50 86 LYS A N 1
ATOM 701 C CA . LYS A 1 86 ? 2.946 9.224 3.988 1.00 87.50 86 LYS A CA 1
ATOM 702 C C . LYS A 1 86 ? 1.984 9.173 2.816 1.00 87.50 86 LYS A C 1
ATOM 704 O O . LYS A 1 86 ? 0.786 9.001 3.024 1.00 87.50 86 LYS A O 1
ATOM 709 N N . THR A 1 87 ? 2.515 9.304 1.602 1.00 91.56 87 THR A N 1
ATOM 710 C CA . THR A 1 87 ? 1.731 9.308 0.369 1.00 91.56 87 THR A CA 1
ATOM 711 C C . THR A 1 87 ? 2.326 8.370 -0.676 1.00 91.56 87 THR A C 1
ATOM 713 O O . THR A 1 87 ? 3.529 8.113 -0.725 1.00 91.56 87 THR A O 1
ATOM 716 N N . ILE A 1 88 ? 1.473 7.899 -1.588 1.00 93.88 88 ILE A N 1
ATOM 717 C CA . ILE A 1 88 ? 1.910 7.135 -2.765 1.00 93.88 88 ILE A CA 1
ATOM 718 C C . ILE A 1 88 ? 2.836 7.955 -3.668 1.00 93.88 88 ILE A C 1
ATOM 720 O O . ILE A 1 88 ? 3.685 7.388 -4.356 1.00 93.88 88 ILE A O 1
ATOM 724 N N . LYS A 1 89 ? 2.674 9.282 -3.681 1.00 94.88 89 LYS A N 1
ATOM 725 C CA . LYS A 1 89 ? 3.529 10.169 -4.464 1.00 94.88 89 LYS A CA 1
ATOM 726 C C . LYS A 1 89 ? 4.966 10.132 -3.945 1.00 94.88 89 LYS A C 1
ATOM 728 O O . LYS A 1 89 ? 5.865 9.925 -4.744 1.00 94.88 89 LYS A O 1
ATOM 733 N N . GLU A 1 90 ? 5.175 10.260 -2.635 1.00 95.62 90 GLU A N 1
ATOM 734 C CA . GLU A 1 90 ? 6.521 10.197 -2.046 1.00 95.62 90 GLU A CA 1
ATOM 735 C C . GLU A 1 90 ? 7.199 8.848 -2.335 1.00 95.62 90 GLU A C 1
ATOM 737 O O . GLU A 1 90 ? 8.365 8.810 -2.721 1.00 95.62 90 GLU A O 1
ATOM 742 N N . LEU A 1 91 ? 6.452 7.743 -2.219 1.00 95.88 91 LEU A N 1
ATOM 743 C CA . LEU A 1 91 ? 6.960 6.409 -2.551 1.00 95.88 91 LEU A CA 1
ATOM 744 C C . LEU A 1 91 ? 7.350 6.298 -4.033 1.00 95.88 91 LEU A C 1
ATOM 746 O O . LEU A 1 91 ? 8.410 5.771 -4.367 1.00 95.88 91 LEU A O 1
ATOM 750 N N . ARG A 1 92 ? 6.505 6.814 -4.932 1.00 97.94 92 ARG A N 1
ATOM 751 C CA . ARG A 1 92 ? 6.803 6.875 -6.367 1.00 97.94 92 ARG A CA 1
ATOM 752 C C . ARG A 1 92 ? 8.069 7.678 -6.634 1.00 97.94 92 ARG A C 1
ATOM 754 O O . ARG A 1 92 ? 8.917 7.209 -7.387 1.00 97.94 92 ARG A O 1
ATOM 761 N N . ASP A 1 93 ? 8.176 8.865 -6.049 1.00 98.19 93 ASP A N 1
ATOM 762 C CA . ASP A 1 93 ? 9.317 9.755 -6.248 1.00 98.19 93 ASP A CA 1
ATOM 763 C C . ASP A 1 93 ? 10.609 9.061 -5.792 1.00 98.19 93 ASP A C 1
ATOM 765 O O . ASP A 1 93 ? 11.618 9.132 -6.491 1.00 98.19 93 ASP A O 1
ATOM 769 N N . LYS A 1 94 ? 10.559 8.27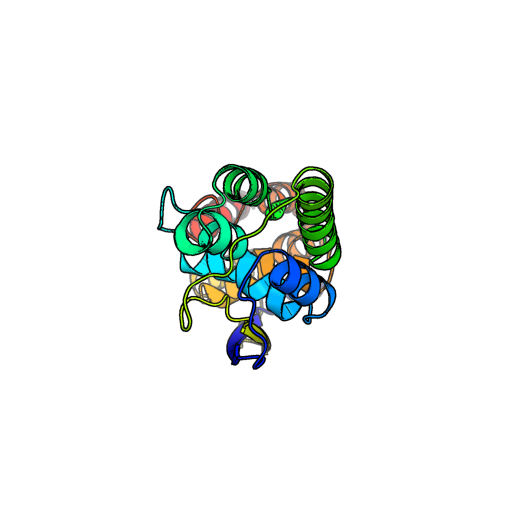9 -4.699 1.00 98.06 94 LYS A N 1
ATOM 770 C CA . LYS A 1 94 ? 11.712 7.485 -4.263 1.00 98.06 94 LYS A CA 1
ATOM 771 C C . LYS A 1 94 ? 12.095 6.380 -5.248 1.00 98.06 94 LYS A C 1
ATOM 773 O O . LYS A 1 94 ? 13.280 6.188 -5.507 1.00 98.06 94 LYS A O 1
ATOM 778 N N . PHE A 1 95 ? 11.126 5.663 -5.818 1.00 97.88 95 PHE A N 1
ATOM 779 C CA . PHE A 1 95 ? 11.426 4.680 -6.865 1.00 97.88 95 PHE A CA 1
ATOM 780 C C . PHE A 1 95 ? 12.043 5.329 -8.104 1.00 97.88 95 PHE A C 1
ATOM 782 O O . PHE A 1 95 ? 13.013 4.803 -8.645 1.00 97.88 95 PHE A O 1
ATOM 789 N N . ILE A 1 96 ? 11.506 6.474 -8.535 1.00 98.50 96 ILE A N 1
ATOM 790 C CA . ILE A 1 96 ? 12.045 7.242 -9.663 1.00 98.50 96 ILE A CA 1
ATOM 791 C C . ILE A 1 96 ? 13.501 7.620 -9.387 1.00 98.50 96 ILE A C 1
ATOM 793 O O . ILE A 1 96 ? 14.357 7.321 -10.212 1.00 98.50 96 ILE A O 1
ATOM 797 N N . GLU A 1 97 ? 13.789 8.189 -8.214 1.00 98.19 97 GLU A N 1
ATOM 798 C CA . GLU A 1 97 ? 15.137 8.596 -7.802 1.00 98.19 97 GLU A CA 1
ATOM 799 C C . GLU A 1 97 ? 16.139 7.430 -7.874 1.00 98.19 97 GLU A C 1
ATOM 801 O O . GLU A 1 97 ? 17.221 7.569 -8.444 1.00 98.19 97 GLU A O 1
ATOM 806 N N . ILE A 1 98 ? 15.782 6.261 -7.328 1.00 97.44 98 ILE A N 1
ATOM 807 C CA . ILE A 1 98 ? 16.657 5.078 -7.346 1.00 97.44 98 ILE A CA 1
ATOM 808 C C . ILE A 1 98 ? 16.925 4.618 -8.779 1.00 97.44 98 ILE A C 1
ATOM 810 O O . ILE A 1 98 ? 18.077 4.365 -9.140 1.00 97.44 98 ILE A O 1
ATOM 814 N N . ILE A 1 99 ? 15.881 4.525 -9.604 1.00 97.06 99 ILE A N 1
ATOM 815 C CA . ILE A 1 99 ? 16.021 4.053 -10.981 1.00 97.06 99 ILE A CA 1
ATOM 816 C C . ILE A 1 99 ? 16.829 5.058 -11.814 1.00 97.06 99 ILE A C 1
ATOM 818 O O . ILE A 1 99 ? 17.724 4.651 -12.547 1.00 97.06 99 ILE A O 1
ATOM 822 N N . GLU A 1 100 ? 16.591 6.363 -11.682 1.00 97.31 100 GLU A N 1
ATOM 823 C CA . GLU A 1 100 ? 17.354 7.399 -12.394 1.00 97.31 100 GLU A CA 1
ATOM 824 C C . GLU A 1 100 ? 18.839 7.392 -12.010 1.00 97.31 100 GLU A C 1
ATOM 826 O O . GLU A 1 100 ? 19.707 7.438 -12.886 1.00 97.31 100 GLU A O 1
ATOM 831 N N . ASN A 1 101 ? 19.145 7.246 -10.718 1.00 96.12 101 ASN A N 1
ATOM 832 C CA . ASN A 1 101 ? 20.519 7.105 -10.235 1.00 96.12 101 ASN A CA 1
ATOM 833 C C . ASN A 1 101 ? 21.195 5.833 -10.761 1.00 96.12 101 ASN A C 1
ATOM 835 O O . ASN A 1 101 ? 22.395 5.824 -11.033 1.00 96.12 101 ASN A O 1
ATOM 839 N N . TYR A 1 102 ? 20.442 4.750 -10.921 1.00 94.69 102 TYR A N 1
ATOM 840 C CA . TYR A 1 102 ? 20.959 3.529 -11.521 1.00 94.69 102 TYR A CA 1
ATOM 841 C C . TYR A 1 102 ? 21.246 3.706 -13.022 1.00 94.69 102 TYR A C 1
ATOM 843 O O . TYR A 1 102 ? 22.310 3.311 -13.505 1.00 94.69 102 TYR A O 1
ATOM 851 N N . LEU A 1 103 ? 20.334 4.353 -13.755 1.00 93.69 103 LEU A N 1
ATOM 852 C CA . LEU A 1 103 ? 20.475 4.613 -15.190 1.00 93.69 103 LEU A CA 1
ATOM 853 C C . LEU A 1 103 ? 21.646 5.549 -15.511 1.00 93.69 103 LEU A C 1
ATOM 855 O O . LEU A 1 103 ? 22.308 5.351 -16.525 1.00 93.69 103 LEU A O 1
ATOM 859 N N . SER A 1 104 ? 21.948 6.532 -14.658 1.00 93.12 104 SER A N 1
ATOM 860 C CA . SER A 1 104 ? 23.065 7.463 -14.892 1.00 93.12 104 SER A CA 1
ATOM 861 C C . SER A 1 104 ? 24.439 6.777 -14.892 1.00 93.12 104 SER A C 1
ATOM 863 O O . SER A 1 104 ? 25.370 7.249 -15.544 1.00 93.12 104 SER A O 1
ATOM 865 N N . ASN A 1 105 ? 24.554 5.633 -14.212 1.00 87.38 105 ASN A N 1
ATOM 866 C CA . ASN A 1 105 ? 25.798 4.881 -14.061 1.00 87.38 105 ASN A CA 1
ATOM 867 C C . ASN A 1 105 ? 25.926 3.695 -15.032 1.00 87.38 105 ASN A C 1
ATOM 869 O O . ASN A 1 105 ? 27.001 3.097 -15.133 1.00 87.38 105 ASN A O 1
ATOM 873 N N . LYS A 1 106 ? 24.861 3.343 -15.765 1.00 84.81 106 LYS A N 1
ATOM 874 C CA . LYS A 1 106 ? 24.818 2.160 -16.633 1.00 84.81 106 LYS A CA 1
ATOM 875 C C . LYS A 1 106 ? 24.584 2.541 -18.092 1.00 84.81 106 LYS A C 1
ATOM 877 O O . LYS A 1 106 ? 23.693 3.310 -18.416 1.00 84.81 106 LYS A O 1
ATOM 882 N N . LYS A 1 107 ? 25.402 1.983 -18.990 1.00 75.75 107 LYS A N 1
ATOM 883 C CA . LYS A 1 107 ? 25.390 2.335 -20.423 1.00 75.75 107 LYS A CA 1
ATOM 884 C C . LYS A 1 107 ? 24.578 1.384 -21.305 1.00 75.75 107 LYS A C 1
ATOM 886 O O . LYS A 1 107 ? 24.128 1.803 -22.363 1.00 75.75 107 LYS A O 1
ATOM 891 N N . ASN A 1 108 ? 24.390 0.135 -20.876 1.00 80.44 108 ASN A N 1
ATOM 892 C CA . ASN A 1 108 ? 23.707 -0.902 -21.652 1.00 80.44 108 ASN A CA 1
ATOM 893 C C . ASN A 1 108 ? 22.573 -1.517 -20.831 1.00 80.44 108 ASN A C 1
ATOM 895 O O . ASN A 1 108 ? 22.769 -1.817 -19.653 1.00 80.44 108 ASN A O 1
ATOM 899 N N . PHE A 1 109 ? 21.430 -1.758 -21.471 1.00 82.44 109 PHE A N 1
ATOM 900 C CA . PHE A 1 109 ? 20.247 -2.357 -20.857 1.00 82.44 109 PHE A CA 1
ATOM 901 C C . PHE A 1 109 ? 19.735 -3.493 -21.730 1.00 82.44 109 PHE A C 1
ATOM 903 O O . PHE A 1 109 ? 19.789 -3.402 -22.957 1.00 82.44 109 PHE A O 1
ATOM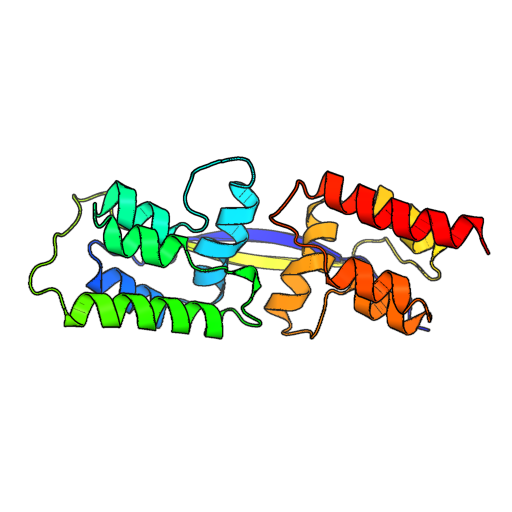 910 N N . ASN A 1 110 ? 19.240 -4.543 -21.087 1.00 84.69 110 ASN A N 1
ATOM 911 C CA . ASN A 1 110 ? 18.624 -5.663 -21.777 1.00 84.69 110 ASN A CA 1
ATOM 912 C C . ASN A 1 110 ? 17.109 -5.471 -21.816 1.00 84.69 110 ASN A C 1
ATOM 914 O O . ASN A 1 110 ? 16.504 -5.039 -20.832 1.00 84.69 110 ASN A O 1
ATOM 918 N N . ASP A 1 111 ? 16.514 -5.830 -22.947 1.00 95.50 111 ASP A N 1
ATOM 919 C CA . ASP A 1 111 ? 15.081 -6.075 -23.026 1.00 95.50 111 ASP A CA 1
ATOM 920 C C . ASP A 1 111 ? 14.798 -7.496 -22.526 1.00 95.50 111 ASP A C 1
ATOM 922 O O . ASP A 1 111 ? 15.566 -8.430 -22.781 1.00 95.50 111 ASP A O 1
ATOM 926 N N . VAL A 1 112 ? 13.679 -7.673 -21.831 1.00 96.31 112 VAL A N 1
ATOM 927 C CA . VAL A 1 112 ? 13.151 -9.003 -21.518 1.00 96.31 112 VAL A CA 1
ATOM 928 C C . VAL A 1 112 ? 12.602 -9.669 -22.779 1.00 96.31 112 VAL A C 1
ATOM 930 O O . VAL A 1 112 ? 12.278 -9.014 -23.773 1.00 96.31 112 VAL A O 1
ATOM 933 N N . MET A 1 113 ? 12.457 -10.992 -22.729 1.00 94.31 113 MET A N 1
ATOM 934 C CA . MET A 1 113 ? 11.809 -11.726 -23.812 1.00 94.31 113 MET A CA 1
ATOM 935 C C . MET A 1 113 ? 10.330 -11.322 -23.945 1.00 94.31 113 MET A C 1
ATOM 937 O O . MET A 1 113 ? 9.679 -11.041 -22.931 1.00 94.31 113 MET A O 1
ATOM 941 N N . PRO A 1 114 ? 9.768 -11.346 -25.169 1.00 94.00 114 PRO A N 1
ATOM 942 C CA . PRO A 1 114 ? 8.343 -11.127 -25.376 1.00 94.00 114 PRO A CA 1
ATOM 943 C C . PRO A 1 114 ? 7.485 -12.018 -24.468 1.00 94.00 114 PRO A C 1
ATOM 945 O O . PRO A 1 114 ? 7.715 -13.223 -24.368 1.00 94.00 114 PRO A O 1
ATOM 948 N N . GLY A 1 115 ? 6.494 -11.422 -23.806 1.00 94.50 115 GLY A N 1
ATOM 949 C CA . GLY A 1 115 ? 5.626 -12.094 -22.833 1.00 94.50 115 GLY A CA 1
ATOM 950 C C . GLY A 1 115 ? 6.117 -12.045 -21.382 1.00 94.50 115 GLY A C 1
ATOM 951 O O . GLY A 1 115 ? 5.359 -12.403 -20.483 1.00 94.50 115 GLY A O 1
ATOM 952 N N . SER A 1 116 ? 7.342 -11.578 -21.128 1.00 96.44 116 SER A N 1
ATOM 953 C CA . SER A 1 116 ? 7.877 -11.339 -19.777 1.00 96.44 116 SER A CA 1
ATOM 954 C C . SER A 1 116 ? 7.848 -9.861 -19.370 1.00 96.44 116 SER A C 1
ATOM 956 O O . SER A 1 116 ? 8.463 -9.475 -18.375 1.00 96.44 116 SER A O 1
ATOM 958 N N . GLU A 1 117 ? 7.157 -9.006 -20.129 1.00 97.81 117 GLU A N 1
ATOM 959 C CA . GLU A 1 117 ? 7.104 -7.574 -19.839 1.00 97.81 117 GLU A CA 1
ATOM 960 C C . GLU A 1 117 ? 6.352 -7.298 -18.536 1.00 97.81 117 GLU A C 1
ATOM 962 O O . GLU A 1 117 ? 5.314 -7.910 -18.254 1.00 97.81 117 GLU A O 1
ATOM 967 N N . PHE A 1 118 ? 6.817 -6.298 -17.789 1.00 97.94 118 PHE A N 1
ATOM 968 C CA . PHE A 1 118 ? 6.115 -5.825 -16.606 1.00 97.94 118 PHE A CA 1
ATOM 969 C C . PHE A 1 118 ? 4.730 -5.311 -16.998 1.00 97.94 118 PHE A C 1
ATOM 971 O O . PHE A 1 118 ? 4.610 -4.444 -17.866 1.00 97.94 118 PHE A O 1
ATOM 978 N N . GLN A 1 119 ? 3.683 -5.833 -16.363 1.00 97.94 119 GLN A N 1
ATOM 979 C CA . GLN A 1 119 ? 2.306 -5.414 -16.609 1.00 97.94 119 GLN A CA 1
ATOM 980 C C . GLN A 1 119 ? 1.898 -4.351 -15.599 1.00 97.94 119 GLN A C 1
ATOM 982 O O . GLN A 1 119 ? 1.815 -4.636 -14.409 1.00 97.94 119 GLN A O 1
ATOM 987 N N . PHE A 1 120 ? 1.557 -3.150 -16.066 1.00 98.25 120 PHE A N 1
ATOM 988 C CA . PHE A 1 120 ? 1.025 -2.129 -15.171 1.00 98.25 120 PHE A CA 1
ATOM 989 C C . PHE A 1 120 ? -0.458 -2.392 -14.875 1.00 98.25 120 PHE A C 1
ATOM 991 O O . PHE A 1 120 ? -1.333 -2.286 -15.743 1.00 98.25 120 PHE A O 1
ATOM 998 N N . LEU A 1 121 ? -0.737 -2.706 -13.614 1.00 97.62 121 LEU A N 1
ATOM 999 C CA . LEU A 1 121 ? -2.057 -2.980 -13.058 1.00 97.62 121 LEU A CA 1
ATOM 1000 C C . LEU A 1 121 ? -2.410 -1.888 -12.051 1.00 97.62 121 LEU A C 1
ATOM 1002 O O . LEU A 1 121 ? -1.551 -1.424 -11.309 1.00 97.62 121 LEU A O 1
ATOM 1006 N N . LYS A 1 122 ? -3.677 -1.477 -11.976 1.00 96.38 122 LYS A N 1
ATOM 1007 C CA . LYS A 1 122 ? -4.159 -0.587 -10.907 1.00 96.38 122 LYS A CA 1
ATOM 1008 C C . LYS A 1 122 ? -5.179 -1.272 -10.009 1.00 96.38 122 LYS A C 1
ATOM 1010 O O . LYS A 1 122 ? -5.954 -2.111 -10.469 1.00 96.38 122 LYS A O 1
ATOM 1015 N N . SER A 1 123 ? -5.228 -0.851 -8.744 1.00 93.75 123 SER A N 1
ATOM 1016 C CA . SER A 1 123 ? -6.316 -1.206 -7.826 1.00 93.75 123 SER A CA 1
ATOM 1017 C C . SER A 1 123 ? -7.360 -0.096 -7.778 1.00 93.75 123 SER A C 1
ATOM 1019 O O . SER A 1 123 ? -7.063 1.031 -7.386 1.00 93.75 123 SER A O 1
ATOM 1021 N N . GLN A 1 124 ? -8.594 -0.408 -8.159 1.00 92.50 124 GLN A N 1
ATOM 1022 C CA . GLN A 1 124 ? -9.739 0.473 -7.964 1.00 92.50 124 GLN A CA 1
ATOM 1023 C C . GLN A 1 124 ? -10.481 0.055 -6.691 1.00 92.50 124 GLN A C 1
ATOM 1025 O O . GLN A 1 124 ? -11.150 -0.979 -6.696 1.00 92.50 124 GLN A O 1
ATOM 1030 N N . SER A 1 125 ? -10.371 0.853 -5.621 1.00 88.88 125 SER A N 1
ATOM 1031 C CA . SER A 1 125 ? -11.088 0.591 -4.365 1.00 88.88 125 SER A CA 1
ATOM 1032 C C . SER A 1 125 ? -12.450 1.284 -4.316 1.00 88.88 125 SER A C 1
ATOM 1034 O O . SER A 1 125 ? -12.551 2.487 -4.594 1.00 88.88 125 SER A O 1
ATOM 1036 N N . PHE A 1 126 ? -13.456 0.548 -3.853 1.00 92.00 126 PHE A N 1
ATOM 1037 C CA . PHE A 1 126 ? -14.790 1.034 -3.503 1.00 92.00 126 PHE A CA 1
ATOM 1038 C C . PHE A 1 126 ? -14.973 0.908 -1.996 1.00 92.00 126 PHE A C 1
ATOM 1040 O O . PHE A 1 126 ? -14.819 -0.183 -1.452 1.00 92.00 126 PHE A O 1
ATOM 1047 N N . VAL A 1 127 ? -15.274 2.018 -1.323 1.00 93.31 127 VAL A N 1
ATOM 1048 C CA . VAL A 1 127 ? -15.469 2.048 0.131 1.00 93.31 127 VAL A CA 1
ATOM 1049 C C . VAL A 1 127 ? -16.958 2.021 0.425 1.00 93.31 127 VAL A C 1
ATOM 1051 O O . VAL A 1 127 ? -17.710 2.826 -0.121 1.00 93.31 127 VAL A O 1
ATOM 1054 N N . ILE A 1 128 ? -17.372 1.104 1.292 1.00 94.19 128 ILE A N 1
ATOM 1055 C CA . ILE A 1 128 ? -18.774 0.863 1.621 1.00 94.19 128 ILE A CA 1
ATOM 1056 C C . ILE A 1 128 ? -18.926 0.956 3.134 1.00 94.19 128 ILE A C 1
ATOM 1058 O O . ILE A 1 128 ? -18.146 0.357 3.878 1.00 94.19 128 ILE A O 1
ATOM 1062 N N . ASN A 1 129 ? -19.928 1.699 3.597 1.00 93.88 129 ASN A N 1
ATOM 1063 C CA . ASN A 1 129 ? -20.294 1.687 5.008 1.00 93.88 129 ASN A CA 1
ATOM 1064 C C . ASN A 1 129 ? -20.843 0.308 5.372 1.00 93.88 129 ASN A C 1
ATOM 1066 O O . ASN A 1 129 ? -21.669 -0.252 4.656 1.00 93.88 129 ASN A O 1
ATOM 1070 N N . THR A 1 130 ? -20.388 -0.236 6.491 1.00 94.12 130 THR A N 1
ATOM 1071 C CA . THR A 1 130 ? -21.020 -1.417 7.078 1.00 94.12 130 THR A CA 1
ATOM 1072 C C . THR A 1 130 ? -22.178 -0.983 7.975 1.00 94.12 130 THR A C 1
ATOM 1074 O O . THR A 1 130 ? -22.309 0.194 8.311 1.00 94.12 130 THR A O 1
ATOM 1077 N N . ASN A 1 131 ? -22.982 -1.944 8.428 1.00 94.25 131 ASN A N 1
ATOM 1078 C CA . ASN A 1 131 ? -24.015 -1.697 9.440 1.00 94.25 131 ASN A CA 1
ATOM 1079 C C . ASN A 1 131 ? -23.445 -1.655 10.870 1.00 94.25 131 ASN A C 1
ATOM 1081 O O . ASN A 1 131 ? -24.202 -1.625 11.837 1.00 94.25 131 ASN A O 1
ATOM 1085 N N . HIS A 1 132 ? -22.119 -1.704 11.024 1.00 97.00 132 HIS A N 1
ATOM 1086 C CA . HIS A 1 132 ? -21.474 -1.675 12.324 1.00 97.00 132 HIS A CA 1
ATOM 1087 C C . HIS A 1 132 ? -21.123 -0.243 12.728 1.00 97.00 132 HIS A C 1
ATOM 1089 O O . HIS A 1 132 ? -20.323 0.432 12.073 1.00 97.00 132 HIS A O 1
ATOM 1095 N N . ILE A 1 133 ? -21.712 0.191 13.840 1.00 97.50 133 ILE A N 1
ATOM 1096 C CA . ILE A 1 133 ? -21.543 1.521 14.418 1.00 97.50 133 ILE A CA 1
ATOM 1097 C C . ILE A 1 133 ? -21.219 1.347 15.900 1.00 97.50 133 ILE A C 1
ATOM 1099 O O . ILE A 1 133 ? -21.919 0.605 16.585 1.00 97.50 133 ILE A O 1
ATOM 1103 N N . ALA A 1 134 ? -20.166 2.007 16.379 1.00 97.62 134 ALA A N 1
ATOM 1104 C CA . ALA A 1 134 ? -19.780 1.998 17.786 1.00 97.62 134 ALA A CA 1
ATOM 1105 C C . ALA A 1 134 ? -19.912 3.390 18.405 1.00 97.62 134 ALA A C 1
ATOM 1107 O O . ALA A 1 134 ? -19.258 4.338 17.973 1.00 97.62 134 ALA A O 1
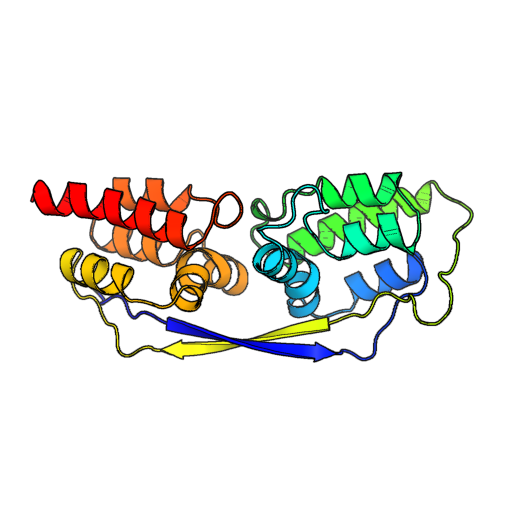ATOM 1108 N N . ASN A 1 135 ? -20.716 3.501 19.456 1.00 96.00 135 ASN A N 1
ATOM 1109 C CA . ASN A 1 135 ? -20.931 4.743 20.200 1.00 96.00 135 ASN A CA 1
ATOM 1110 C C . ASN A 1 135 ? -19.985 4.881 21.399 1.00 96.00 135 ASN A C 1
ATOM 1112 O O . ASN A 1 135 ? -19.855 5.959 21.973 1.00 96.00 135 ASN A O 1
ATOM 1116 N N . ASN A 1 136 ? -19.335 3.790 21.799 1.00 94.31 136 ASN A N 1
ATOM 1117 C CA . ASN A 1 136 ? -18.433 3.725 22.942 1.00 94.31 136 ASN A CA 1
ATOM 1118 C C . ASN A 1 136 ? -17.371 2.631 22.736 1.00 94.31 136 ASN A C 1
ATOM 1120 O O . ASN A 1 136 ? -17.433 1.840 21.791 1.00 94.31 136 ASN A O 1
ATOM 1124 N N . ILE A 1 137 ? -16.379 2.596 23.629 1.00 95.25 137 ILE A N 1
ATOM 1125 C CA . ILE A 1 137 ? -15.231 1.678 23.557 1.00 95.25 137 ILE A CA 1
ATOM 1126 C C . ILE A 1 137 ? -15.675 0.209 23.627 1.00 95.25 137 ILE A C 1
ATOM 1128 O O . ILE A 1 137 ? -15.098 -0.629 22.933 1.00 95.25 137 ILE A O 1
ATOM 1132 N N . GLN A 1 138 ? -16.711 -0.103 24.415 1.00 95.62 138 GLN A N 1
ATOM 1133 C CA . GLN A 1 138 ? -17.239 -1.463 24.545 1.00 95.62 138 GLN A CA 1
ATOM 1134 C C . GLN A 1 138 ? -17.816 -1.959 23.215 1.00 95.62 138 GLN A C 1
ATOM 1136 O O . GLN A 1 138 ? -17.445 -3.030 22.737 1.00 95.62 138 GLN A O 1
ATOM 1141 N N . GLU A 1 139 ? -18.683 -1.166 22.583 1.00 97.06 139 GLU A N 1
ATOM 1142 C CA . GLU A 1 139 ? -19.250 -1.475 21.267 1.00 97.06 139 GLU A CA 1
ATOM 1143 C C . GLU A 1 139 ? -18.157 -1.594 20.204 1.00 97.06 139 GLU A C 1
ATOM 1145 O O . GLU A 1 139 ? -18.175 -2.527 19.402 1.00 97.06 139 GLU A O 1
ATOM 1150 N N . PHE A 1 140 ? -17.168 -0.696 20.231 1.00 97.56 140 PHE A N 1
ATOM 1151 C CA . PHE A 1 140 ? -16.036 -0.734 19.310 1.00 97.56 140 PHE A CA 1
ATOM 1152 C C . PHE A 1 140 ? -15.251 -2.042 19.443 1.00 97.56 140 PHE A C 1
ATOM 1154 O O . PHE A 1 140 ? -14.980 -2.697 18.438 1.00 97.56 140 PHE A O 1
ATOM 1161 N N . TYR A 1 141 ? -14.936 -2.460 20.671 1.00 97.44 141 TYR A N 1
ATOM 1162 C CA . TYR A 1 141 ? -14.270 -3.731 20.955 1.00 97.44 141 TYR A CA 1
ATOM 1163 C C . TYR A 1 141 ? -15.092 -4.940 20.478 1.00 97.44 141 TYR A C 1
ATOM 1165 O O . TYR A 1 141 ? -14.562 -5.827 19.803 1.00 97.44 141 TYR A O 1
ATOM 1173 N N . GLU A 1 142 ? -16.395 -4.970 20.771 1.00 97.81 142 GLU A N 1
ATOM 1174 C CA . GLU A 1 142 ? -17.281 -6.065 20.361 1.00 97.81 142 GLU A CA 1
ATOM 1175 C C . GLU A 1 142 ? -17.420 -6.184 18.842 1.00 97.81 142 GLU A C 1
ATOM 1177 O O . GLU A 1 142 ? -17.455 -7.293 18.298 1.00 97.81 142 GLU A O 1
ATOM 1182 N N . ILE A 1 143 ? -17.474 -5.049 18.148 1.00 98.00 143 ILE A N 1
ATOM 1183 C CA . ILE A 1 143 ? -17.541 -4.991 16.690 1.00 98.00 143 ILE A CA 1
ATOM 1184 C C . ILE A 1 143 ? -16.196 -5.370 16.068 1.00 98.00 143 ILE A C 1
ATOM 1186 O O . ILE A 1 143 ? -16.170 -6.167 15.129 1.00 98.00 143 ILE A O 1
ATOM 1190 N N . LEU A 1 144 ? -15.077 -4.873 16.601 1.00 97.38 144 LEU A N 1
ATOM 1191 C CA . LEU A 1 144 ? -13.732 -5.151 16.091 1.00 97.38 144 LEU A CA 1
ATOM 1192 C C . LEU A 1 144 ? -13.431 -6.657 16.032 1.00 97.38 144 LEU A C 1
ATOM 1194 O O . LEU A 1 144 ? -12.756 -7.120 15.111 1.00 97.38 144 LEU A O 1
ATOM 1198 N N . LYS A 1 145 ? -13.973 -7.444 16.970 1.00 96.69 145 LYS A N 1
ATOM 1199 C CA . LYS A 1 145 ? -13.872 -8.914 16.951 1.00 96.69 145 LYS A CA 1
ATOM 1200 C C . LYS A 1 145 ? -14.533 -9.551 15.719 1.00 96.69 145 LYS A C 1
ATOM 1202 O O . LYS A 1 145 ? -14.096 -10.618 15.290 1.00 96.69 145 LYS A O 1
ATOM 1207 N N . LYS A 1 146 ? -15.560 -8.905 15.158 1.00 95.38 146 LYS A N 1
ATOM 1208 C CA . LYS A 1 146 ? -16.487 -9.458 14.156 1.00 95.38 146 LYS A CA 1
ATOM 1209 C C . LYS A 1 146 ? -16.277 -8.917 12.741 1.00 95.38 146 LYS A C 1
ATOM 1211 O O . LYS A 1 146 ? -16.655 -9.597 11.792 1.00 95.38 146 LYS A O 1
ATOM 1216 N N . ILE A 1 147 ? -15.699 -7.722 12.579 1.00 96.25 147 ILE A N 1
ATOM 1217 C CA . ILE A 1 147 ? -15.498 -7.125 11.249 1.00 96.25 147 ILE A CA 1
ATOM 1218 C C . ILE A 1 147 ? -14.635 -8.008 10.340 1.00 96.25 147 ILE A C 1
ATOM 1220 O O . ILE A 1 147 ? -13.837 -8.829 10.796 1.00 96.25 147 ILE A O 1
ATOM 1224 N N . SER A 1 148 ? -14.755 -7.816 9.028 1.00 93.75 148 SER A N 1
ATOM 1225 C CA . SER A 1 148 ? -13.876 -8.482 8.069 1.00 93.75 148 SER A CA 1
ATOM 1226 C C . SER A 1 148 ? -12.427 -8.001 8.206 1.00 93.75 148 SER A C 1
ATOM 1228 O O . SER A 1 148 ? -12.137 -6.917 8.722 1.00 93.75 148 SER A O 1
ATOM 1230 N N . ILE A 1 149 ? -11.490 -8.811 7.715 1.00 90.69 149 ILE A N 1
ATOM 1231 C CA . ILE A 1 149 ? -10.079 -8.423 7.620 1.00 90.69 149 ILE A CA 1
ATOM 1232 C C . ILE A 1 149 ? -9.892 -7.241 6.654 1.00 90.69 149 ILE A C 1
ATOM 1234 O O . ILE A 1 149 ? -9.044 -6.386 6.897 1.00 90.69 149 ILE A O 1
ATOM 1238 N N . ASP A 1 150 ? -10.733 -7.120 5.624 1.00 91.12 150 ASP A N 1
ATOM 1239 C CA . ASP A 1 150 ? -10.705 -5.972 4.714 1.00 91.12 150 ASP A CA 1
ATOM 1240 C C . ASP A 1 150 ? -11.121 -4.665 5.383 1.00 91.12 150 ASP A C 1
ATOM 1242 O O . ASP A 1 150 ? -10.495 -3.636 5.133 1.00 91.12 150 ASP A O 1
ATOM 1246 N N . SER A 1 151 ? -12.135 -4.701 6.253 1.00 95.31 151 SER A N 1
ATOM 1247 C CA . SER A 1 151 ? -12.534 -3.543 7.059 1.00 95.31 151 SER A CA 1
ATOM 1248 C C . SER A 1 151 ? -11.429 -3.147 8.036 1.00 95.31 151 SER A C 1
ATOM 1250 O O . SER A 1 151 ? -11.080 -1.970 8.139 1.00 95.31 151 SER A O 1
ATOM 1252 N N . LEU A 1 152 ? -10.809 -4.138 8.686 1.00 94.75 152 LEU A N 1
ATOM 1253 C CA . LEU A 1 152 ? -9.665 -3.915 9.565 1.00 94.75 152 LEU A CA 1
ATOM 1254 C C . LEU A 1 152 ? -8.508 -3.237 8.821 1.00 94.75 152 LEU A C 1
ATOM 1256 O O . LEU A 1 152 ? -8.040 -2.188 9.255 1.00 94.75 152 LEU A O 1
ATOM 1260 N N . TYR A 1 153 ? -8.068 -3.804 7.695 1.00 91.94 153 TYR A N 1
ATOM 1261 C CA . TYR A 1 153 ? -6.978 -3.243 6.896 1.00 91.94 153 TYR A CA 1
ATOM 1262 C C . TYR A 1 153 ? -7.320 -1.849 6.364 1.00 91.94 153 TYR A C 1
ATOM 1264 O O . TYR A 1 153 ? -6.464 -0.965 6.354 1.00 91.94 153 TYR A O 1
ATOM 1272 N N . PHE A 1 154 ? -8.571 -1.633 5.941 1.00 93.69 154 PHE A N 1
ATOM 1273 C CA . PHE A 1 154 ? -9.022 -0.327 5.477 1.00 93.69 154 PHE A CA 1
ATOM 1274 C C . PHE A 1 154 ? -8.791 0.746 6.544 1.00 93.69 154 PHE A C 1
ATOM 1276 O O . PHE A 1 154 ? -8.133 1.747 6.271 1.00 93.69 154 PHE A O 1
ATOM 1283 N N . HIS A 1 155 ? -9.279 0.516 7.762 1.00 95.38 155 HIS A N 1
ATOM 1284 C CA . HIS A 1 155 ? -9.195 1.502 8.835 1.00 95.38 155 HIS A CA 1
ATOM 1285 C C . HIS A 1 155 ? -7.803 1.647 9.437 1.00 95.38 155 HIS A C 1
ATOM 1287 O O . HIS A 1 155 ? -7.415 2.761 9.784 1.00 95.38 155 HIS A O 1
ATOM 1293 N N . ILE A 1 156 ? -7.052 0.548 9.555 1.00 92.44 156 ILE A N 1
ATOM 1294 C CA . ILE A 1 156 ? -5.692 0.578 10.100 1.00 92.44 156 ILE A CA 1
ATOM 1295 C C . ILE A 1 156 ? -4.687 1.188 9.125 1.00 92.44 156 ILE A C 1
ATOM 1297 O O . ILE A 1 156 ? -3.724 1.816 9.560 1.00 92.44 156 ILE A O 1
ATOM 1301 N N . PHE A 1 157 ? -4.885 1.005 7.819 1.00 89.31 157 PHE A N 1
ATOM 1302 C CA . PHE A 1 157 ? -3.848 1.322 6.848 1.00 89.31 157 PHE A CA 1
ATOM 1303 C C . PHE A 1 157 ? -4.347 2.091 5.625 1.00 89.31 157 PHE A C 1
ATOM 1305 O O . PHE A 1 157 ? -3.911 3.221 5.407 1.00 89.31 157 PHE A O 1
ATOM 1312 N N . GLU A 1 158 ? -5.243 1.519 4.812 1.00 89.31 158 GLU A N 1
ATOM 1313 C CA . GLU A 1 158 ? -5.550 2.113 3.498 1.00 89.31 158 GLU A CA 1
ATOM 1314 C C . GLU A 1 158 ? -6.132 3.521 3.611 1.00 89.31 158 GLU A C 1
ATOM 1316 O O . GLU A 1 158 ? -5.752 4.402 2.841 1.00 89.31 158 GLU A O 1
ATOM 1321 N N . ALA A 1 159 ? -7.022 3.757 4.577 1.00 89.12 159 ALA A N 1
ATOM 1322 C CA . ALA A 1 159 ? -7.612 5.068 4.804 1.00 89.12 159 ALA A CA 1
ATOM 1323 C C . ALA A 1 159 ? -6.544 6.120 5.131 1.00 89.12 159 ALA A C 1
ATOM 1325 O O . ALA A 1 159 ? -6.642 7.239 4.630 1.00 89.12 159 ALA A O 1
ATOM 1326 N N . ARG A 1 160 ? -5.501 5.757 5.897 1.00 89.06 160 ARG A N 1
ATOM 1327 C CA . ARG A 1 160 ? -4.370 6.647 6.204 1.00 89.06 160 ARG A CA 1
ATOM 1328 C C . ARG A 1 160 ? -3.671 7.090 4.927 1.00 89.06 160 ARG A C 1
ATOM 1330 O O . ARG A 1 160 ? -3.533 8.282 4.693 1.00 89.06 160 ARG A O 1
ATOM 1337 N N . LEU A 1 161 ? -3.269 6.127 4.102 1.00 86.44 161 LEU A N 1
ATOM 1338 C CA . LEU A 1 161 ? -2.485 6.375 2.894 1.00 86.44 161 LEU A CA 1
ATOM 1339 C C . LEU A 1 161 ? -3.296 7.084 1.799 1.00 86.44 161 LEU A C 1
ATOM 1341 O O . LEU A 1 161 ? -2.784 7.958 1.109 1.00 86.44 161 LEU A O 1
ATOM 1345 N N . ARG A 1 162 ? -4.566 6.706 1.628 1.00 81.31 162 ARG A N 1
ATOM 1346 C CA . ARG A 1 162 ? -5.440 7.242 0.575 1.00 81.31 162 ARG A CA 1
ATOM 1347 C C . ARG A 1 162 ? -5.978 8.632 0.897 1.00 81.31 162 ARG A C 1
ATOM 1349 O O . ARG A 1 162 ? -6.199 9.414 -0.020 1.00 81.31 162 ARG A O 1
ATOM 1356 N N . LEU A 1 163 ? -6.273 8.895 2.168 1.00 85.06 163 LEU A N 1
ATOM 1357 C CA . LEU A 1 163 ? -6.841 10.165 2.629 1.00 85.06 163 LEU A CA 1
ATOM 1358 C C . LEU A 1 163 ? -5.785 11.055 3.297 1.00 85.06 163 LEU A C 1
ATOM 1360 O O . LEU A 1 163 ? -6.153 12.047 3.918 1.00 85.06 163 LEU A O 1
ATOM 1364 N N . GLU A 1 164 ? -4.507 10.669 3.205 1.00 85.81 164 GLU A N 1
ATOM 1365 C CA . GLU A 1 164 ? -3.344 11.386 3.745 1.00 85.81 164 GLU A CA 1
ATOM 1366 C C . GLU A 1 164 ? -3.515 11.777 5.222 1.00 85.81 164 GLU A C 1
ATOM 1368 O O . GLU A 1 164 ? -3.112 12.848 5.677 1.00 85.81 164 GLU A O 1
ATOM 1373 N N . LYS A 1 165 ? -4.151 10.889 5.995 1.00 86.62 165 LYS A N 1
ATOM 1374 C CA . LYS A 1 165 ? -4.407 11.128 7.416 1.00 86.62 165 LYS A CA 1
ATOM 1375 C C . LYS A 1 165 ? -3.110 11.004 8.217 1.00 86.62 165 LYS A C 1
ATOM 1377 O O . LYS A 1 165 ? -2.258 10.179 7.883 1.00 86.62 165 LYS A O 1
ATOM 1382 N N . PRO A 1 166 ? -2.985 11.738 9.337 1.00 86.12 166 PRO A N 1
ATOM 1383 C CA . PRO A 1 166 ? -1.799 11.660 10.189 1.00 86.12 166 PRO A CA 1
ATOM 1384 C C . PRO A 1 166 ? -1.628 10.283 10.847 1.00 86.12 166 PRO A C 1
ATOM 1386 O O . PRO A 1 166 ? -0.510 9.873 11.142 1.00 86.12 166 PRO A O 1
ATOM 1389 N N . THR A 1 167 ? -2.727 9.561 11.075 1.00 91.00 167 THR A N 1
ATOM 1390 C CA . THR A 1 167 ? -2.726 8.203 11.624 1.00 91.00 167 THR A CA 1
ATOM 1391 C C . THR A 1 167 ? -3.956 7.430 11.142 1.00 91.00 167 THR A C 1
ATOM 1393 O O . THR A 1 167 ? -4.739 7.919 10.325 1.00 91.00 167 THR A O 1
ATOM 1396 N N . ASN A 1 168 ? -4.092 6.196 11.608 1.00 94.25 168 ASN A N 1
ATOM 1397 C CA . ASN A 1 168 ? -5.186 5.306 11.262 1.00 94.25 168 ASN A CA 1
ATOM 1398 C C . ASN A 1 168 ? -6.524 5.731 11.897 1.00 94.25 168 ASN A C 1
ATOM 1400 O O . ASN A 1 168 ? -6.559 6.437 12.907 1.00 94.25 168 ASN A O 1
ATOM 1404 N N . ASP A 1 169 ? -7.631 5.266 11.316 1.00 95.81 169 ASP A N 1
ATOM 1405 C CA . ASP A 1 169 ? -8.980 5.674 11.721 1.00 95.81 169 ASP A CA 1
ATOM 1406 C C . ASP A 1 169 ? -9.300 5.291 13.173 1.00 95.81 169 ASP A C 1
ATOM 1408 O O . ASP A 1 169 ? -9.976 6.047 13.870 1.00 95.81 169 ASP A O 1
ATOM 1412 N N . PHE A 1 170 ? -8.801 4.144 13.646 1.00 96.88 170 PHE A N 1
ATOM 1413 C CA . PHE A 1 170 ? -9.047 3.682 15.013 1.00 96.88 170 PHE A CA 1
ATOM 1414 C C . PHE A 1 170 ? -8.339 4.558 16.038 1.00 96.88 170 PHE A C 1
ATOM 1416 O O . PHE A 1 170 ? -8.953 4.963 17.021 1.00 96.88 170 PHE A O 1
ATOM 1423 N N . SER A 1 171 ? -7.067 4.880 15.802 1.00 96.38 171 SER A N 1
ATOM 1424 C CA . SER A 1 171 ? -6.305 5.792 16.651 1.00 96.38 171 SER A CA 1
ATOM 1425 C C . SER A 1 171 ? -6.967 7.167 16.702 1.00 96.38 171 SER A C 1
ATOM 1427 O O . SER A 1 171 ? -7.197 7.659 17.799 1.00 96.38 171 SER A O 1
ATOM 1429 N N . LEU A 1 172 ? -7.363 7.740 15.557 1.00 95.38 172 LEU A N 1
ATOM 1430 C CA . LEU A 1 172 ? -8.060 9.035 15.520 1.00 95.38 172 LEU A CA 1
ATOM 1431 C C . LEU A 1 172 ? -9.345 9.031 16.356 1.00 95.38 172 LEU A C 1
ATOM 1433 O O . LEU A 1 172 ? -9.606 9.967 17.111 1.00 95.38 172 LEU A O 1
ATOM 1437 N N . TRP A 1 173 ? -10.152 7.976 16.237 1.00 96.62 173 TRP A N 1
ATOM 1438 C CA . TRP A 1 173 ? -11.393 7.890 16.996 1.00 96.62 173 TRP A CA 1
ATOM 1439 C C . TRP A 1 173 ? -11.146 7.695 18.494 1.00 96.62 173 TRP A C 1
ATOM 1441 O O . TRP A 1 173 ? -11.754 8.399 19.295 1.00 96.62 173 TRP A O 1
ATOM 1451 N N . LEU A 1 174 ? -10.210 6.827 18.884 1.00 96.00 174 LEU A N 1
ATOM 1452 C CA . LEU A 1 174 ? -9.853 6.605 20.290 1.00 96.00 174 LEU A CA 1
ATOM 1453 C C . LEU A 1 174 ? -9.266 7.857 20.959 1.00 96.00 174 LEU A C 1
ATOM 1455 O O . LEU A 1 174 ? -9.534 8.107 22.130 1.00 96.00 174 LEU A O 1
ATOM 1459 N N . GLU A 1 175 ? -8.508 8.684 20.235 1.00 94.81 175 GLU A N 1
ATOM 1460 C CA . GLU A 1 175 ? -8.080 9.993 20.751 1.00 94.81 175 GLU A CA 1
ATOM 1461 C C . GLU A 1 175 ? -9.286 10.884 21.054 1.00 94.81 175 GLU A C 1
ATOM 1463 O O . GLU A 1 175 ? -9.341 11.504 22.116 1.00 94.81 175 GLU A O 1
ATOM 1468 N N . SER A 1 176 ? -10.291 10.885 20.171 1.00 93.69 176 SER A N 1
ATOM 1469 C CA . SER A 1 176 ? -11.523 11.654 20.374 1.00 93.69 176 SER A CA 1
ATOM 1470 C C . SER A 1 176 ? -12.372 11.157 21.552 1.00 93.69 176 SER A C 1
ATOM 1472 O O . SER A 1 176 ? -13.147 11.934 22.109 1.00 93.69 176 SER A O 1
ATOM 1474 N N . THR A 1 177 ? -12.202 9.894 21.968 1.00 92.62 177 THR A N 1
ATOM 1475 C CA . THR A 1 177 ? -12.846 9.330 23.165 1.00 92.62 177 THR A CA 1
ATOM 1476 C C . THR A 1 177 ? -12.025 9.536 24.445 1.00 92.62 177 THR A C 1
ATOM 1478 O O . THR A 1 177 ? -12.446 9.092 25.508 1.00 92.62 177 THR A O 1
ATOM 1481 N N . GLY A 1 178 ? -10.850 10.176 24.365 1.00 93.00 178 GLY A N 1
ATOM 1482 C CA . GLY A 1 178 ? -9.939 10.400 25.495 1.00 93.00 178 GLY A CA 1
ATOM 1483 C C . GLY A 1 178 ? -8.907 9.288 25.734 1.00 93.00 178 GLY A C 1
ATOM 1484 O O . GLY A 1 178 ? -8.072 9.406 26.631 1.00 93.00 178 GLY A O 1
ATOM 1485 N N . GLU A 1 179 ? -8.880 8.233 24.915 1.00 93.69 179 GLU A N 1
ATOM 1486 C CA . GLU A 1 179 ? -8.016 7.055 25.088 1.00 93.69 179 GLU A CA 1
ATOM 1487 C C . GLU A 1 179 ? -6.636 7.217 24.430 1.00 93.69 179 GLU A C 1
ATOM 1489 O O . GLU A 1 179 ? -6.158 6.368 23.668 1.00 93.69 179 GLU A O 1
ATOM 1494 N N . LEU A 1 180 ? -5.952 8.318 24.753 1.00 94.62 180 LEU A N 1
ATOM 1495 C CA . LEU A 1 180 ? -4.704 8.743 24.104 1.00 94.62 180 LEU A CA 1
ATOM 1496 C C . LEU A 1 180 ? -3.596 7.676 24.148 1.00 94.62 180 LEU A C 1
ATOM 1498 O O . LEU A 1 180 ? -2.837 7.511 23.195 1.00 94.62 180 LEU A O 1
ATOM 1502 N N . GLN A 1 181 ? -3.482 6.933 25.253 1.00 95.12 181 GLN A N 1
ATOM 1503 C CA . GLN A 1 181 ? -2.434 5.917 25.409 1.00 95.12 181 GLN A CA 1
ATOM 1504 C C . GLN A 1 181 ? -2.686 4.678 24.545 1.00 95.12 181 GLN A C 1
ATOM 1506 O O . GLN A 1 181 ? -1.743 4.079 24.025 1.00 95.12 181 GLN A O 1
ATOM 1511 N N . ILE A 1 182 ? -3.951 4.289 24.377 1.00 95.62 182 ILE A N 1
ATOM 1512 C CA . ILE A 1 182 ? -4.332 3.161 23.524 1.00 95.62 182 ILE A CA 1
ATOM 1513 C C . ILE A 1 182 ? -4.168 3.566 22.061 1.00 95.62 182 ILE A C 1
ATOM 1515 O O . ILE A 1 182 ? -3.558 2.826 21.290 1.00 95.62 182 ILE A O 1
ATOM 1519 N N . ALA A 1 183 ? -4.620 4.771 21.704 1.00 96.00 183 ALA A N 1
ATOM 1520 C CA . ALA A 1 183 ? -4.480 5.309 20.360 1.00 96.00 183 ALA A CA 1
ATOM 1521 C C . ALA A 1 183 ? -3.019 5.357 19.892 1.00 96.00 183 ALA A C 1
ATOM 1523 O O . ALA A 1 183 ? -2.722 4.888 18.791 1.00 96.00 183 ALA A O 1
ATOM 1524 N N . LYS A 1 184 ? -2.096 5.829 20.746 1.00 95.50 184 LYS A N 1
ATOM 1525 C CA . LYS A 1 184 ? -0.650 5.845 20.461 1.00 95.50 184 LYS A CA 1
ATOM 1526 C C . LYS A 1 184 ? -0.079 4.450 20.228 1.00 95.50 184 LYS A C 1
ATOM 1528 O O . LYS A 1 184 ? 0.690 4.259 19.292 1.00 95.50 184 LYS A O 1
ATOM 1533 N N . LYS A 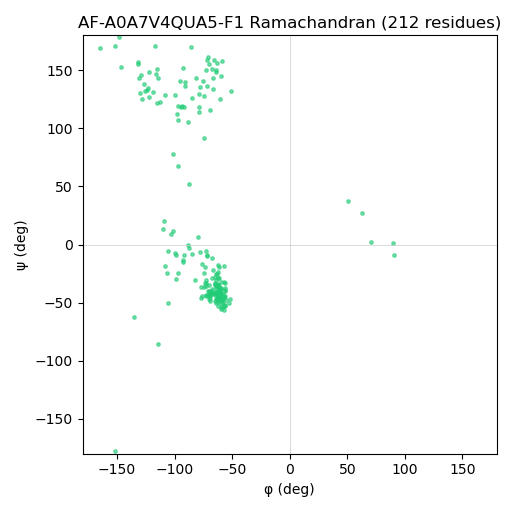1 185 ? -0.470 3.466 21.045 1.00 95.50 185 LYS A N 1
ATOM 1534 C CA . LYS A 1 185 ? -0.024 2.074 20.875 1.00 95.50 185 LYS A CA 1
ATOM 1535 C C . LYS A 1 185 ? -0.526 1.475 19.565 1.00 95.50 185 LYS A C 1
ATOM 1537 O O . LYS A 1 185 ? 0.235 0.795 18.891 1.00 95.50 185 LYS A O 1
ATOM 1542 N N . ILE A 1 186 ? -1.780 1.740 19.196 1.00 95.06 186 ILE A N 1
ATOM 1543 C CA . ILE A 1 186 ? -2.355 1.262 17.930 1.00 95.06 186 ILE A CA 1
ATOM 1544 C C . ILE A 1 186 ? -1.681 1.941 16.731 1.00 95.06 186 ILE A C 1
ATOM 1546 O O . ILE A 1 186 ? -1.404 1.276 15.740 1.00 95.06 186 ILE A O 1
ATOM 1550 N N . ALA A 1 187 ? -1.349 3.231 16.835 1.00 92.94 187 ALA A N 1
ATOM 1551 C CA . ALA A 1 187 ? -0.689 3.986 15.768 1.00 92.94 187 ALA A CA 1
ATOM 1552 C C . ALA A 1 187 ? 0.706 3.450 15.402 1.00 92.94 187 ALA A C 1
ATOM 1554 O O . ALA A 1 187 ? 1.169 3.675 14.289 1.00 92.94 187 ALA A O 1
ATOM 1555 N N . GLN A 1 188 ? 1.363 2.743 16.325 1.00 90.69 188 GLN A N 1
ATOM 1556 C CA . GLN A 1 188 ? 2.685 2.141 16.130 1.00 90.69 188 GLN A CA 1
ATOM 1557 C C . GLN A 1 188 ? 2.631 0.729 15.528 1.00 90.69 188 GLN A C 1
ATOM 1559 O O . GLN A 1 188 ? 3.677 0.125 15.303 1.00 90.69 188 GLN A O 1
ATOM 1564 N N . LEU A 1 189 ? 1.440 0.166 15.308 1.00 89.12 189 LEU A N 1
ATOM 1565 C CA . LEU A 1 189 ? 1.317 -1.182 14.766 1.00 89.12 189 LEU A CA 1
ATOM 1566 C C . LEU A 1 189 ? 1.530 -1.184 13.251 1.00 89.12 189 LEU A C 1
ATOM 1568 O O . LEU A 1 189 ? 0.860 -0.459 12.517 1.00 89.12 189 LEU A O 1
ATOM 1572 N N . ASP A 1 190 ? 2.412 -2.067 12.792 1.00 84.50 190 ASP A N 1
ATOM 1573 C CA . ASP A 1 190 ? 2.671 -2.284 11.373 1.00 84.50 190 ASP A CA 1
ATOM 1574 C C . ASP A 1 190 ? 1.800 -3.440 10.831 1.00 84.50 190 ASP A C 1
ATOM 1576 O O . ASP A 1 190 ? 1.925 -4.575 11.314 1.00 84.50 190 ASP A O 1
ATOM 1580 N N . PRO A 1 191 ? 0.921 -3.191 9.836 1.00 82.81 191 PRO A N 1
ATOM 1581 C CA . PRO A 1 191 ? 0.069 -4.212 9.236 1.00 82.81 191 PRO A CA 1
ATOM 1582 C C . PRO A 1 191 ? 0.822 -5.275 8.419 1.00 82.81 191 PRO A C 1
ATOM 1584 O O . PRO A 1 191 ? 0.202 -6.279 8.079 1.00 82.81 191 PRO A O 1
ATOM 1587 N N . TYR A 1 192 ? 2.111 -5.081 8.118 1.00 81.88 192 TYR A N 1
ATOM 1588 C CA . TYR A 1 192 ? 2.948 -5.987 7.321 1.00 81.88 192 TYR A CA 1
ATOM 1589 C C . TYR A 1 192 ? 4.033 -6.702 8.134 1.00 81.88 192 TYR A C 1
ATOM 1591 O O . TYR A 1 192 ? 4.936 -7.304 7.565 1.00 81.88 192 TYR A O 1
ATOM 1599 N N . THR A 1 193 ? 3.976 -6.671 9.468 1.00 82.19 193 THR A N 1
ATOM 1600 C CA . THR A 1 193 ? 4.901 -7.452 10.326 1.00 82.19 193 THR A CA 1
ATOM 1601 C C . THR A 1 193 ? 4.286 -8.747 10.850 1.00 82.19 193 THR A C 1
ATOM 1603 O O . THR A 1 193 ? 4.953 -9.553 11.494 1.00 82.19 193 THR A O 1
ATOM 1606 N N . GLN A 1 194 ? 2.991 -8.952 10.613 1.00 81.00 194 GLN A N 1
ATOM 1607 C CA . GLN A 1 194 ? 2.201 -10.043 11.174 1.00 81.00 194 GLN A CA 1
ATOM 1608 C C . GLN A 1 194 ? 0.890 -10.193 10.407 1.00 81.00 194 GLN A C 1
ATOM 1610 O O . GLN A 1 194 ? 0.509 -9.309 9.642 1.00 81.00 194 GLN A O 1
ATOM 1615 N N . THR A 1 195 ? 0.157 -11.279 10.644 1.00 86.31 195 THR A N 1
ATOM 1616 C CA . THR A 1 195 ? -1.162 -11.422 10.027 1.00 86.31 195 THR A CA 1
ATOM 1617 C C . THR A 1 195 ? -2.120 -10.338 10.529 1.00 86.31 195 THR A C 1
ATOM 1619 O O . THR A 1 195 ? -2.055 -9.880 11.676 1.00 86.31 195 THR A O 1
ATOM 1622 N N . LEU A 1 196 ? -3.081 -9.949 9.690 1.00 88.12 196 LEU A N 1
ATOM 1623 C CA . LEU A 1 196 ? -4.127 -9.008 10.099 1.00 88.12 196 LEU A CA 1
ATOM 1624 C C . LEU A 1 196 ? -5.005 -9.573 11.227 1.00 88.12 196 LEU A C 1
ATOM 1626 O O . LEU A 1 196 ? -5.555 -8.812 12.021 1.00 88.12 196 LEU A O 1
ATOM 1630 N N . GLN A 1 197 ? -5.103 -10.898 11.352 1.00 90.94 197 GLN A N 1
ATOM 1631 C CA . GLN A 1 197 ? -5.792 -11.523 12.478 1.00 90.94 197 GLN A CA 1
ATOM 1632 C C . GLN A 1 197 ? -5.012 -11.340 13.789 1.00 90.94 197 GLN A C 1
ATOM 1634 O O . GLN A 1 197 ? -5.603 -10.981 14.808 1.00 90.94 197 GLN A O 1
ATOM 1639 N N . ASP A 1 198 ? -3.687 -11.497 13.771 1.00 90.69 198 ASP A N 1
ATOM 1640 C CA . ASP A 1 198 ? -2.843 -11.205 14.937 1.00 90.69 198 ASP A CA 1
ATOM 1641 C C . ASP A 1 198 ? -2.897 -9.724 15.307 1.00 90.69 198 ASP A C 1
ATOM 1643 O O . ASP A 1 198 ? -2.924 -9.367 16.488 1.00 90.69 198 ASP A O 1
ATOM 1647 N N . LEU A 1 199 ? -2.993 -8.853 14.300 1.00 92.19 199 LEU A N 1
ATOM 1648 C CA . LEU A 1 199 ? -3.195 -7.423 14.495 1.00 92.19 199 LEU A CA 1
ATOM 1649 C C . LEU A 1 199 ? -4.509 -7.115 15.197 1.00 92.19 199 LEU A C 1
ATOM 1651 O O . LEU A 1 199 ? -4.498 -6.409 16.207 1.00 92.19 199 LEU A O 1
ATOM 1655 N N . ARG A 1 200 ? -5.614 -7.711 14.740 1.00 95.50 200 ARG A N 1
ATOM 1656 C CA . ARG A 1 200 ? -6.904 -7.634 15.433 1.00 95.50 200 ARG A CA 1
ATOM 1657 C C . ARG A 1 200 ? -6.765 -8.055 16.889 1.00 95.50 200 ARG A C 1
ATOM 1659 O O . ARG A 1 200 ? -7.174 -7.320 17.781 1.00 95.50 200 ARG A O 1
ATOM 1666 N N . ASN A 1 201 ? -6.151 -9.211 17.129 1.00 95.25 201 ASN A N 1
ATOM 1667 C CA . ASN A 1 201 ? -6.003 -9.775 18.466 1.00 95.25 201 ASN A CA 1
ATOM 1668 C C . ASN A 1 201 ? -5.184 -8.854 19.385 1.00 95.25 201 ASN A C 1
ATOM 1670 O O . ASN A 1 201 ? -5.547 -8.671 20.547 1.00 95.25 201 ASN A O 1
ATOM 1674 N N . LYS A 1 202 ? -4.107 -8.233 18.881 1.00 95.19 202 LYS A N 1
ATOM 1675 C CA . LYS A 1 202 ? -3.319 -7.245 19.637 1.00 95.19 202 LYS A CA 1
ATOM 1676 C C . LYS A 1 202 ? -4.149 -6.017 20.006 1.00 95.19 202 LYS A C 1
ATOM 1678 O O . LYS A 1 202 ? -4.113 -5.603 21.163 1.00 95.19 202 LYS A O 1
ATOM 1683 N N . ILE A 1 203 ? -4.917 -5.467 19.064 1.00 96.12 203 ILE A N 1
ATOM 1684 C CA . ILE A 1 203 ? -5.781 -4.305 19.320 1.00 96.12 203 ILE A CA 1
ATOM 1685 C C . ILE A 1 203 ? -6.869 -4.667 20.343 1.00 96.12 203 ILE A C 1
ATOM 1687 O O . ILE A 1 203 ? -7.039 -3.956 21.331 1.00 96.12 203 ILE A O 1
ATOM 1691 N N . CYS A 1 204 ? -7.537 -5.811 20.175 1.00 96.62 204 CYS A N 1
ATOM 1692 C CA . CYS A 1 204 ? -8.540 -6.305 21.120 1.00 96.62 204 CYS A CA 1
ATOM 1693 C C . CYS A 1 204 ? -7.978 -6.442 22.541 1.00 96.62 204 CYS A C 1
ATOM 1695 O O . CYS A 1 204 ? -8.609 -5.977 23.483 1.00 96.62 204 CYS A O 1
ATOM 1697 N N . LYS A 1 205 ? -6.769 -6.994 22.707 1.00 96.31 205 LYS A N 1
ATOM 1698 C CA . LYS A 1 205 ? -6.115 -7.110 24.023 1.00 96.31 205 LYS A CA 1
ATOM 1699 C C . LYS A 1 205 ? -5.822 -5.756 24.675 1.00 96.31 205 LYS A C 1
ATOM 1701 O O . LYS A 1 205 ? -5.840 -5.654 25.899 1.00 96.31 205 LYS A O 1
ATOM 1706 N N . LEU A 1 206 ? -5.505 -4.722 23.889 1.00 95.31 206 LEU A N 1
ATOM 1707 C CA . LEU A 1 206 ? -5.299 -3.369 24.420 1.00 95.31 206 LEU A CA 1
ATOM 1708 C C . LEU A 1 206 ? -6.611 -2.768 24.939 1.00 95.31 206 LEU A C 1
ATOM 1710 O O . LEU A 1 206 ? -6.614 -2.159 26.006 1.00 95.31 206 LEU A O 1
ATOM 1714 N N . LEU A 1 207 ? -7.704 -2.971 24.203 1.00 95.12 207 LEU A N 1
ATOM 1715 C CA . LEU A 1 207 ? -9.037 -2.476 24.553 1.00 95.12 207 LEU A CA 1
ATOM 1716 C C . LEU A 1 207 ? -9.641 -3.225 25.747 1.00 95.12 207 LEU A C 1
ATOM 1718 O O . LEU A 1 207 ? -10.158 -2.600 26.665 1.00 95.12 207 LEU A O 1
ATOM 1722 N N . GLU A 1 208 ? -9.514 -4.550 25.784 1.00 93.94 208 GLU A N 1
ATOM 1723 C CA . GLU A 1 208 ? -10.016 -5.396 26.874 1.00 93.94 208 GLU A CA 1
ATOM 1724 C C . GLU A 1 208 ? -9.416 -5.002 28.230 1.00 93.94 208 GLU A C 1
ATOM 1726 O O . GLU A 1 208 ? -10.129 -4.863 29.221 1.00 93.94 208 GLU A O 1
ATOM 1731 N N . LYS A 1 209 ? -8.105 -4.723 28.271 1.00 89.81 209 LYS A N 1
ATOM 1732 C CA . LYS A 1 209 ? -7.439 -4.226 29.485 1.00 89.81 209 LYS A CA 1
ATOM 1733 C C . LYS A 1 209 ? -8.026 -2.910 29.990 1.00 89.81 209 LYS A C 1
ATOM 1735 O O . LYS A 1 209 ? -8.007 -2.676 31.189 1.00 89.81 209 LYS A O 1
ATOM 1740 N N . LYS A 1 210 ? -8.507 -2.046 29.095 1.00 88.19 210 LYS A N 1
ATOM 1741 C CA . LYS A 1 210 ? -9.140 -0.777 29.468 1.00 88.19 210 LYS A CA 1
ATOM 1742 C C . LYS A 1 210 ? -10.553 -0.995 29.994 1.00 88.19 210 LYS A C 1
ATOM 1744 O O . LYS A 1 210 ? -10.911 -0.416 31.016 1.00 88.19 210 LYS A O 1
ATOM 1749 N N . ILE A 1 211 ? -11.319 -1.840 29.313 1.00 89.75 211 ILE A N 1
ATOM 1750 C CA . ILE A 1 211 ? -12.684 -2.203 29.699 1.00 89.75 211 ILE A CA 1
ATOM 1751 C C . ILE A 1 211 ? -12.702 -2.811 31.105 1.00 89.75 2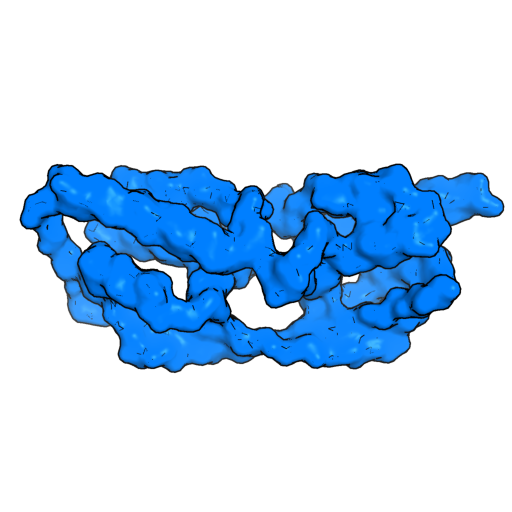11 ILE A C 1
ATOM 1753 O O . ILE A 1 211 ? -13.474 -2.364 31.936 1.00 89.75 211 ILE A O 1
ATOM 1757 N N . ASN A 1 212 ? -11.798 -3.745 31.411 1.00 82.50 212 ASN A N 1
ATOM 1758 C CA . ASN A 1 212 ? -11.778 -4.439 32.708 1.00 82.50 212 ASN A CA 1
ATOM 1759 C C . ASN A 1 212 ? -11.310 -3.572 33.896 1.00 82.50 212 ASN A C 1
ATOM 1761 O O . ASN A 1 212 ? -11.371 -4.022 35.037 1.00 82.50 212 ASN A O 1
ATOM 1765 N N . VAL A 1 213 ? -10.780 -2.374 33.638 1.00 73.25 213 VAL A N 1
ATOM 1766 C CA . VAL A 1 213 ? -10.278 -1.431 34.659 1.00 73.25 213 VAL A CA 1
ATOM 1767 C C . VAL A 1 213 ? -11.242 -0.246 34.849 1.00 73.25 213 VAL A C 1
ATOM 1769 O O . VAL A 1 213 ? -11.020 0.584 35.728 1.00 73.25 213 VAL A O 1
ATOM 1772 N N . SER A 1 214 ? -12.293 -0.153 34.025 1.00 58.53 214 SER A N 1
ATOM 1773 C CA . SER A 1 214 ? -13.312 0.908 34.069 1.00 58.53 214 SER A CA 1
ATOM 1774 C C . SER A 1 214 ? -14.600 0.389 34.696 1.00 58.53 214 SER A C 1
ATOM 1776 O O . SER A 1 214 ? -15.288 1.215 35.328 1.00 58.53 214 SER A O 1
#

Sequence (214 aa):
MEPFVFKTRLHLTIILGKKAKNIIELLEGIKTVPGSCIYYHTHKFLQQHHYLSPEPPNDFAFWISNILQEKTLGEQMAAIDIMQFKTIKELRDKFIEIIENYLSNKKNFNDVMPGSEFQFLKSQSFVINTNHIANNIQEFYEILKKISIDSLYFHIFEARLRLEKPTNDFSLWLESTGELQIAKKIAQLDPYTQTLQDLRNKICKLLEKKINVS

Secondary structure (DSSP, 8-state):
-PPEEEEEEEEEEEEEEEEESSHHHHHHHHHHS-HHHHHIIIIIHHHHSTT-TTS-SSHHHHHHHHTS--HHHHHHHHT--GGG-SSHHHHHHHHHHHHHHHHHH----PPPPTT-PEEEEEEEEEEEEEEEEESSHHHHHHHHTTS-HHHHHIIIIIHHHHTT-SS-HHHHHHHHTT-HHHHHHHHT--TTSS-HHHHHHHHHHHHHHHHTT-

Solvent-accessible surface area (backbone atoms only — not comparable to full-atom values): 12135 Å² total; per-residue (Å²): 132,85,60,48,72,44,40,35,60,47,75,46,82,41,80,68,87,48,69,20,47,32,70,68,46,39,50,56,44,67,75,68,54,60,62,41,26,57,42,29,40,28,62,48,39,32,67,76,42,70,84,54,78,94,57,57,60,24,50,64,19,39,43,32,32,73,63,66,61,40,47,72,61,11,50,59,54,35,69,56,67,73,81,78,46,65,38,63,64,59,49,47,51,51,53,50,52,54,51,52,60,50,51,77,78,51,92,80,84,71,69,41,61,93,91,62,45,49,72,47,40,27,46,51,75,46,81,42,81,50,95,49,69,19,84,46,72,68,49,40,52,63,46,61,78,67,57,55,69,52,24,50,47,32,36,63,42,50,50,16,47,75,66,62,42,98,54,19,55,62,27,57,50,32,43,74,74,67,40,51,72,59,15,55,58,57,62,71,60,64,77,88,80,50,56,66,66,57,50,48,51,54,53,46,55,57,50,50,59,52,61,80,75,108

Mean predicted aligned error: 4.66 Å

Radius of gyration: 19.76 Å; Cα contacts (8 Å, |Δi|>4): 293; chains: 1; bounding box: 50×28×60 Å

Nearest PDB structures (foldseek):
  4cso-assembly4_D  TM=8.543E-01  e=1.023E-13  Thermoproteus tenax
  6ltp-assembly1_G  TM=1.174E-01  e=5.919E+00  unidentified